Protein AF-A0A6J6FGQ3-F1 (afdb_monomer_lite)

Radius of gyration: 49.64 Å; chains: 1; bounding box: 101×66×133 Å

Sequence (342 aa):
MERKPGLSGLSDAEIRRVIELGEAGATLAEISQQTEVPVALVNTILSGAGVRPMLVRRNLREQRIKELAREREERKKQPSPRDEMILALAREGRTYQEIGLQLGLTRERVRQIVAKHDGRAPLAIRQERRRIEDEKSKQKSALVVQWLRDHPGATIVEIGLALGMSNGDVEALITHRVRHLVLVPEDRNDHRFKPHRWTRAEILDAIRVAGDIESPLSYVRYDEIRTENSINGPSAIRILQIFDTWSAACREAGVQHGRRMRGRYTRRWTADEMIDHLATFLRQAPAGSLDAYNEWARENDAPGGQTIRNQFGSWREARTRALLLLRSLWTDPREDGATQES

Organism: NCBI:txid449393

pLDDT: mean 81.64, std 13.88, range [36.0, 94.88]

InterPro domains:
  IPR007630 RNA polymerase sigma-70 region 4 [PF04545] (81-115)
  IPR013324 RNA polymerase sigma factor, region 3/4-like [SSF88659] (80-116)
  IPR036388 Winged helix-like DNA-binding domain superfamily [G3DSA:1.10.10.10] (80-132)

Secondary structure (DSSP, 8-state):
-PPPTT-TTS-HHHHHHHHHHHHTT--HHHHHHHH---HHHHHHHHHHTT--HHHHHHHHHHHHHHHHHHHHHHHHHSPPHHHHHHHHHHHTT--HHHHHHHHT--HHHHHHHHHHHT---HHHHHHHHHHHHHHHHHHHHHHHHHHHHHSTT--HHHHHHHHT--HHHHHHH--TTTGGGS---GGG--TT-PPPSS-HHHHHHHHHHHHHHSSSBPHHHHHHHHHHS------HHHHHHHHSSHHHHHHHHT-PBPP--S-----SS-HHHHHHHHHHHHHH-SS--HHHHHHHHHHTT---HHHHHHHHSSHHHHHHHHHHHHHHHHHS---TT--S--

Structure (mmCIF, N/CA/C/O backbone):
data_AF-A0A6J6FGQ3-F1
#
_entry.id   AF-A0A6J6FGQ3-F1
#
loop_
_atom_site.group_PDB
_atom_site.id
_atom_site.type_symbol
_atom_site.label_atom_id
_atom_site.label_alt_id
_atom_site.label_comp_id
_atom_site.label_asym_id
_atom_site.label_entity_id
_atom_site.label_seq_id
_atom_site.pdbx_PDB_ins_code
_atom_site.Cartn_x
_atom_site.Cartn_y
_atom_site.Cartn_z
_atom_site.occupancy
_atom_site.B_iso_or_equiv
_atom_site.auth_seq_id
_atom_site.auth_comp_id
_atom_site.auth_asym_id
_atom_site.auth_atom_id
_atom_site.pdbx_PDB_model_num
ATOM 1 N N . MET A 1 1 ? -41.176 -34.412 76.453 1.00 41.34 1 MET A N 1
ATOM 2 C CA . MET A 1 1 ? -41.607 -33.020 76.699 1.00 41.34 1 MET A CA 1
ATOM 3 C C . MET A 1 1 ? -43.029 -33.074 77.224 1.00 41.34 1 MET A C 1
ATOM 5 O O . MET A 1 1 ? -43.908 -33.498 76.487 1.00 41.34 1 MET A O 1
ATOM 9 N N . GLU A 1 2 ? -43.241 -32.752 78.498 1.00 41.03 2 GLU A N 1
ATOM 10 C CA . GLU A 1 2 ? -44.583 -32.684 79.089 1.00 41.03 2 GLU A CA 1
ATOM 11 C C . GLU A 1 2 ? -45.418 -31.615 78.368 1.00 41.03 2 GLU A C 1
ATOM 13 O O . GLU A 1 2 ? -44.978 -30.474 78.200 1.00 41.03 2 GLU A O 1
ATOM 18 N N . ARG A 1 3 ? -46.609 -31.993 77.884 1.00 51.47 3 ARG A N 1
ATOM 19 C CA . ARG A 1 3 ? -47.540 -31.068 77.224 1.00 51.47 3 ARG A CA 1
ATOM 20 C C . ARG A 1 3 ? -48.089 -30.098 78.276 1.00 51.47 3 ARG A C 1
ATOM 22 O O . ARG A 1 3 ? -48.662 -30.533 79.270 1.00 51.47 3 ARG A O 1
ATOM 29 N N . LYS A 1 4 ? -47.922 -28.787 78.058 1.00 55.34 4 LYS A N 1
ATOM 30 C CA . LYS A 1 4 ? -48.488 -27.748 78.940 1.00 55.34 4 LYS A CA 1
ATOM 31 C C . LYS A 1 4 ? -50.021 -27.896 79.048 1.00 55.34 4 LYS A C 1
ATOM 33 O O . LYS A 1 4 ? -50.651 -28.283 78.057 1.00 55.34 4 LYS A O 1
ATOM 38 N N . PRO A 1 5 ? -50.635 -27.552 80.199 1.00 45.94 5 PRO A N 1
ATOM 39 C CA . PRO A 1 5 ? -52.084 -27.639 80.378 1.00 45.94 5 PRO A CA 1
ATOM 40 C C . PRO A 1 5 ? -52.792 -26.753 79.341 1.00 45.94 5 PRO A C 1
ATOM 42 O O . PRO A 1 5 ? -52.486 -25.567 79.245 1.00 45.94 5 PRO A O 1
ATOM 45 N N . GLY A 1 6 ? -53.693 -27.333 78.539 1.00 58.72 6 GLY A N 1
ATOM 46 C CA . GLY A 1 6 ? -54.456 -26.629 77.492 1.00 58.72 6 GLY A CA 1
ATOM 47 C C . GLY A 1 6 ? -54.134 -27.023 76.043 1.00 58.72 6 GLY A C 1
ATOM 48 O O . GLY A 1 6 ? -54.893 -26.669 75.149 1.00 58.72 6 GLY A O 1
ATOM 49 N N . LEU A 1 7 ? -53.067 -27.795 75.793 1.00 60.25 7 LEU A N 1
ATOM 50 C CA . LEU A 1 7 ? -52.686 -28.278 74.449 1.00 60.25 7 LEU A CA 1
ATOM 51 C C . LEU A 1 7 ? -53.134 -29.726 74.153 1.00 60.25 7 LEU A C 1
ATOM 53 O O . LEU A 1 7 ? -52.739 -30.302 73.145 1.00 60.25 7 LEU A O 1
ATOM 57 N N . SER A 1 8 ? -53.934 -30.344 75.027 1.00 60.34 8 SER A N 1
ATOM 58 C CA . SER A 1 8 ? -54.317 -31.764 74.948 1.00 60.34 8 SER A CA 1
ATOM 59 C C . SER A 1 8 ? -55.272 -32.117 73.799 1.00 60.34 8 SER A C 1
ATOM 61 O O . SER A 1 8 ? -55.413 -33.299 73.501 1.00 60.34 8 SER A O 1
ATOM 63 N N . GLY A 1 9 ? -55.895 -31.124 73.154 1.00 69.56 9 GLY A N 1
ATOM 64 C CA . GLY A 1 9 ? -56.835 -31.307 72.039 1.00 69.56 9 GLY A CA 1
ATOM 65 C C . GLY A 1 9 ? -56.281 -31.012 70.640 1.00 69.56 9 GLY A C 1
ATOM 66 O O . GLY A 1 9 ? -57.040 -31.110 69.686 1.00 69.56 9 GLY A O 1
ATOM 67 N N . LEU A 1 10 ? -55.000 -30.644 70.506 1.00 76.81 10 LEU A N 1
ATOM 68 C CA . LEU A 1 10 ? -54.369 -30.332 69.216 1.00 76.81 10 LEU A CA 1
ATOM 69 C C . LEU A 1 10 ? -53.448 -31.471 68.767 1.00 76.81 10 LEU A C 1
ATOM 71 O O . LEU A 1 10 ? -52.686 -32.028 69.563 1.00 76.81 10 LEU A O 1
ATOM 75 N N . SER A 1 11 ? -53.504 -31.804 67.482 1.00 84.44 11 SER A N 1
ATOM 76 C CA . SER A 1 11 ? -52.612 -32.769 66.846 1.00 84.44 11 SER A CA 1
ATOM 77 C C . SER A 1 11 ? -51.200 -32.195 66.692 1.00 84.44 11 SER A C 1
ATOM 79 O O . SER A 1 11 ? -50.991 -30.995 66.498 1.00 84.44 11 SER A O 1
ATOM 81 N N . ASP A 1 12 ? -50.192 -33.070 66.712 1.00 82.00 12 ASP A N 1
ATOM 82 C CA . ASP A 1 12 ? -48.799 -32.657 66.491 1.00 82.00 12 ASP A CA 1
ATOM 83 C C . ASP A 1 12 ? -48.588 -32.050 65.087 1.00 82.00 12 ASP A C 1
ATOM 85 O O . ASP A 1 12 ? -47.633 -31.301 64.878 1.00 82.00 12 ASP A O 1
ATOM 89 N N . ALA A 1 13 ? -49.469 -32.358 64.128 1.00 83.75 13 ALA A N 1
ATOM 90 C CA . ALA A 1 13 ? -49.469 -31.774 62.790 1.00 83.75 13 ALA A CA 1
ATOM 91 C C . ALA A 1 13 ? -49.937 -30.308 62.807 1.00 83.75 13 ALA A C 1
ATOM 93 O O . ALA A 1 13 ? -49.292 -29.459 62.195 1.00 83.75 13 ALA A O 1
ATOM 94 N N . GLU A 1 14 ? -50.992 -29.987 63.561 1.00 84.62 14 GLU A N 1
ATOM 95 C CA . GLU A 1 14 ? -51.474 -28.608 63.731 1.00 84.62 14 GLU A CA 1
ATOM 96 C C . GLU A 1 14 ? -50.444 -27.745 64.463 1.00 84.62 14 GLU A C 1
ATOM 98 O O . GLU A 1 14 ? -50.182 -26.613 64.061 1.00 84.62 14 GLU A O 1
ATOM 103 N N . ILE A 1 15 ? -49.783 -28.298 65.486 1.00 85.06 15 ILE A N 1
ATOM 104 C CA . ILE A 1 15 ? -48.718 -27.599 66.219 1.00 85.06 15 ILE A CA 1
ATOM 105 C C . ILE A 1 15 ? -47.538 -27.274 65.293 1.00 85.06 15 ILE A C 1
ATOM 107 O O . ILE A 1 15 ? -47.057 -26.139 65.294 1.00 85.06 15 ILE A O 1
ATOM 111 N N . ARG A 1 16 ? -47.088 -28.232 64.468 1.00 88.44 16 ARG A N 1
ATOM 112 C CA . ARG A 1 16 ? -46.037 -27.981 63.465 1.00 88.44 16 ARG A CA 1
ATOM 113 C C . ARG A 1 16 ? -46.467 -26.923 62.461 1.00 88.44 16 ARG A C 1
ATOM 115 O O . ARG A 1 16 ? -45.696 -26.012 62.183 1.00 88.44 16 ARG A O 1
ATOM 122 N N . ARG A 1 17 ? -47.710 -26.993 61.981 1.00 89.06 17 ARG A N 1
ATOM 123 C CA . ARG A 1 17 ? -48.231 -26.036 61.006 1.00 89.06 17 ARG A CA 1
ATOM 124 C C . ARG A 1 17 ? -48.292 -24.612 61.560 1.00 89.06 17 ARG A C 1
ATOM 126 O O . ARG A 1 17 ? -47.938 -23.669 60.859 1.00 89.06 17 ARG A O 1
ATOM 133 N N . VAL A 1 18 ? -48.683 -24.453 62.825 1.00 88.56 18 VAL A N 1
ATOM 134 C CA . VAL A 1 18 ? -48.652 -23.165 63.534 1.00 88.56 18 VAL A CA 1
ATOM 135 C C . VAL A 1 18 ? -47.225 -22.612 63.612 1.00 88.56 18 VAL A C 1
ATOM 137 O O . VAL A 1 18 ? -47.022 -21.429 63.336 1.00 88.56 18 VAL A O 1
ATOM 140 N N . ILE A 1 19 ? -46.239 -23.450 63.951 1.00 88.81 19 ILE A N 1
ATOM 141 C CA . ILE A 1 19 ? -44.823 -23.053 64.033 1.00 88.81 19 ILE A CA 1
ATOM 142 C C . ILE A 1 19 ? -44.287 -22.648 62.655 1.00 88.81 19 ILE A C 1
ATOM 144 O O . ILE A 1 19 ? -43.752 -21.549 62.531 1.00 88.81 19 ILE A O 1
ATOM 148 N N . GLU A 1 20 ? -44.510 -23.460 61.618 1.00 90.44 20 GLU A N 1
ATOM 149 C CA . GLU A 1 20 ? -44.108 -23.164 60.233 1.00 90.44 20 GLU A CA 1
ATOM 150 C C . GLU A 1 20 ? -44.653 -21.814 59.754 1.00 90.44 20 GLU A C 1
ATOM 152 O O . GLU A 1 20 ? -43.923 -21.000 59.189 1.00 90.44 20 GLU A O 1
ATOM 157 N N . LEU A 1 21 ? -45.938 -21.542 60.000 1.00 88.38 21 LEU A N 1
ATOM 158 C CA . LEU A 1 21 ? -46.552 -20.274 59.609 1.00 88.38 21 LEU A CA 1
ATOM 159 C C . LEU A 1 21 ? -45.995 -19.094 60.426 1.00 88.38 21 LEU A C 1
ATOM 161 O O . LEU A 1 21 ? -45.836 -17.994 59.893 1.00 88.38 21 LEU A O 1
ATOM 165 N N . GLY A 1 22 ? -45.648 -19.310 61.698 1.00 86.62 22 GLY A N 1
ATOM 166 C CA . GLY A 1 22 ? -44.966 -18.319 62.532 1.00 86.62 22 GLY A CA 1
ATOM 167 C C . GLY A 1 22 ? -43.538 -18.008 62.068 1.00 86.62 22 GLY A C 1
ATOM 168 O O . GLY A 1 22 ? -43.143 -16.840 62.059 1.00 86.62 22 GLY A O 1
ATOM 169 N N . GLU A 1 23 ? -42.788 -19.022 61.637 1.00 88.38 23 GLU A N 1
ATOM 170 C CA . GLU A 1 23 ? -41.444 -18.905 61.047 1.00 88.38 23 GLU A CA 1
ATOM 171 C C . GLU A 1 23 ? -41.468 -18.317 59.629 1.00 88.38 23 GLU A C 1
ATOM 173 O O . GLU A 1 23 ? -40.528 -17.634 59.225 1.00 88.38 23 GLU A O 1
ATOM 178 N N . ALA A 1 24 ? -42.575 -18.481 58.902 1.00 86.19 24 ALA A N 1
ATOM 179 C CA . ALA A 1 24 ? -42.864 -17.746 57.670 1.00 86.19 24 ALA A CA 1
ATOM 180 C C . ALA A 1 24 ? -43.309 -16.290 57.932 1.00 86.19 24 ALA A C 1
ATOM 182 O O . ALA A 1 24 ? -43.458 -15.495 57.002 1.00 86.19 24 ALA A O 1
ATOM 183 N N . GLY A 1 25 ? -43.514 -15.919 59.200 1.00 86.06 25 GLY A N 1
ATOM 184 C CA . GLY A 1 25 ? -43.860 -14.570 59.625 1.00 86.06 25 GLY A CA 1
ATOM 185 C C . GLY A 1 25 ? -45.349 -14.225 59.552 1.00 86.06 25 GLY A C 1
ATOM 186 O O . GLY A 1 25 ? -45.653 -13.038 59.613 1.00 86.06 25 GLY A O 1
ATOM 187 N N . ALA A 1 26 ? -46.284 -15.177 59.452 1.00 88.12 26 ALA A N 1
ATOM 188 C CA . ALA A 1 26 ? -47.737 -14.919 59.443 1.00 88.12 26 ALA A CA 1
ATOM 189 C C . ALA A 1 26 ? -48.256 -14.321 60.777 1.00 88.12 26 ALA A C 1
ATOM 191 O O . ALA A 1 26 ? -47.581 -14.389 61.807 1.00 88.12 26 ALA A O 1
ATOM 192 N N . THR A 1 27 ? -49.389 -13.594 60.775 1.00 89.81 27 THR A N 1
ATOM 193 C CA . THR A 1 27 ? -49.897 -12.928 62.005 1.00 89.81 27 THR A CA 1
ATOM 194 C C . THR A 1 27 ? -50.535 -13.966 62.901 1.00 89.81 27 THR A C 1
ATOM 196 O O . THR A 1 27 ? -51.010 -14.985 62.424 1.00 89.81 27 THR A O 1
ATOM 199 N N . LEU A 1 28 ? -50.642 -13.686 64.200 1.00 88.12 28 LEU A N 1
ATOM 200 C CA . LEU A 1 28 ? -51.411 -14.559 65.087 1.00 88.12 28 LEU A CA 1
ATOM 201 C C . LEU A 1 28 ? -52.860 -14.750 64.586 1.00 88.12 28 LEU A C 1
ATOM 203 O O . LEU A 1 28 ? -53.406 -15.838 64.729 1.00 88.12 28 LEU A O 1
ATOM 207 N N . ALA A 1 29 ? -53.447 -13.727 63.949 1.00 88.69 29 ALA A N 1
ATOM 208 C CA . ALA A 1 29 ? -54.771 -13.790 63.328 1.00 88.69 29 ALA A CA 1
ATOM 209 C C . ALA A 1 29 ? -54.789 -14.630 62.035 1.00 88.69 29 ALA A C 1
ATOM 211 O O . ALA A 1 29 ? -55.657 -15.480 61.889 1.00 88.69 29 ALA A O 1
ATOM 212 N N . GLU A 1 30 ? -53.819 -14.451 61.132 1.00 89.00 30 GLU A N 1
ATOM 213 C CA . GLU A 1 30 ? -53.678 -15.251 59.901 1.00 89.00 30 GLU A CA 1
ATOM 214 C C . GLU A 1 30 ? -53.411 -16.726 60.214 1.00 89.00 30 GLU A C 1
ATOM 216 O O . GLU A 1 30 ? -54.002 -17.604 59.595 1.00 89.00 30 GLU A O 1
ATOM 221 N N . ILE A 1 31 ? -52.551 -17.005 61.198 1.00 89.69 31 ILE A N 1
ATOM 222 C CA . ILE A 1 31 ? -52.252 -18.366 61.649 1.00 89.69 31 ILE A CA 1
ATOM 223 C C . ILE A 1 31 ? -53.509 -18.987 62.253 1.00 89.69 31 ILE A C 1
ATOM 225 O O . ILE A 1 31 ? -53.852 -20.114 61.909 1.00 89.69 31 ILE A O 1
ATOM 229 N N . SER A 1 32 ? -54.229 -18.245 63.099 1.00 90.69 32 SER A N 1
ATOM 230 C CA . SER A 1 32 ? -55.489 -18.705 63.688 1.00 90.69 32 SER A CA 1
ATOM 231 C C . SER A 1 32 ? -56.555 -18.991 62.627 1.00 90.69 32 SER A C 1
ATOM 233 O O . SER A 1 32 ? -57.227 -20.013 62.697 1.00 90.69 32 SER A O 1
ATOM 235 N N . GLN A 1 33 ? -56.654 -18.148 61.599 1.00 91.44 33 GLN A N 1
ATOM 236 C CA . GLN A 1 33 ? -57.583 -18.335 60.487 1.00 91.44 33 GLN A CA 1
ATOM 237 C C . GLN A 1 33 ? -57.209 -19.528 59.593 1.00 91.44 33 GLN A C 1
ATOM 239 O O . GLN A 1 33 ? -58.093 -20.238 59.133 1.00 91.44 33 GLN A O 1
ATOM 244 N N . GLN A 1 34 ? -55.917 -19.757 59.334 1.00 89.75 34 GLN A N 1
ATOM 245 C CA . GLN A 1 34 ? -55.451 -20.837 58.452 1.00 89.75 34 GLN A CA 1
ATOM 246 C C . GLN A 1 34 ? -55.391 -22.211 59.124 1.00 89.75 34 GLN A C 1
ATOM 248 O O . GLN A 1 34 ? -55.389 -23.222 58.429 1.00 89.75 34 GLN A O 1
ATOM 253 N N . THR A 1 35 ? -55.273 -22.251 60.450 1.00 88.75 35 THR A N 1
ATOM 254 C CA . THR A 1 35 ? -55.146 -23.504 61.214 1.00 88.75 35 THR A CA 1
ATOM 255 C C . THR A 1 35 ? -56.379 -23.820 62.052 1.00 88.75 35 THR A C 1
ATOM 257 O O . THR A 1 35 ? -56.393 -24.844 62.719 1.00 88.75 35 THR A O 1
ATOM 260 N N . GLU A 1 36 ? -57.377 -22.929 62.061 1.00 87.00 36 GLU A N 1
ATOM 261 C CA . GLU A 1 36 ? -58.562 -22.972 62.935 1.00 87.00 36 GLU A CA 1
ATOM 262 C C . GLU A 1 36 ? -58.232 -23.027 64.445 1.00 87.00 36 GLU A C 1
ATOM 264 O O . GLU A 1 36 ? -59.112 -23.173 65.293 1.00 87.00 36 GLU A O 1
ATOM 269 N N . VAL A 1 37 ? -56.961 -22.832 64.819 1.00 87.62 37 VAL A N 1
ATOM 270 C CA . VAL A 1 37 ? -56.507 -22.803 66.211 1.00 87.62 37 VAL A CA 1
ATOM 271 C C . VAL A 1 37 ? -56.794 -21.424 66.807 1.00 87.62 37 VAL A C 1
ATOM 273 O O . VAL A 1 37 ? -56.403 -20.414 66.218 1.00 87.62 37 VAL A O 1
ATOM 276 N N . PRO A 1 38 ? -57.398 -21.315 68.003 1.00 90.00 38 PRO A N 1
ATOM 277 C CA . PRO A 1 38 ? -57.635 -20.025 68.644 1.00 90.00 38 PRO A CA 1
ATOM 278 C C . PRO A 1 38 ? -56.349 -19.209 68.852 1.00 90.00 38 PRO A C 1
ATOM 280 O O . PRO A 1 38 ? -55.325 -19.736 69.289 1.00 90.00 38 PRO A O 1
ATOM 283 N N . VAL A 1 39 ? -56.415 -17.892 68.626 1.00 87.50 39 VAL A N 1
ATOM 284 C CA . VAL A 1 39 ? -55.276 -16.948 68.717 1.00 87.50 39 VAL A CA 1
ATOM 285 C C . VAL A 1 39 ? -54.467 -17.088 70.020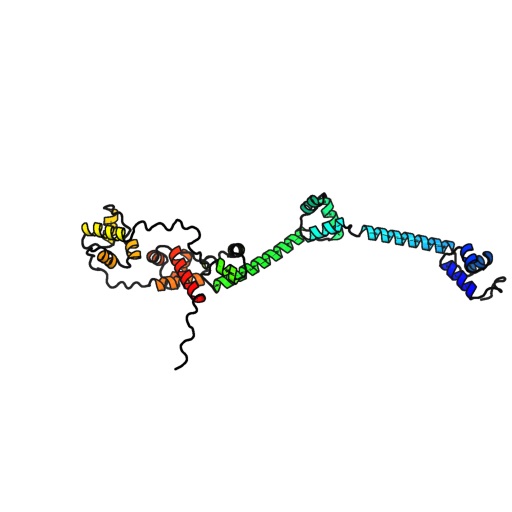 1.00 87.50 39 VAL A C 1
ATOM 287 O O . VAL A 1 39 ? -53.239 -16.993 70.008 1.00 87.50 39 VAL A O 1
ATOM 290 N N . ALA A 1 40 ? -55.133 -17.352 71.151 1.00 85.56 40 ALA A N 1
ATOM 291 C CA . ALA A 1 40 ? -54.479 -17.552 72.448 1.00 85.56 40 ALA A CA 1
ATOM 292 C C . ALA A 1 40 ? -53.597 -18.817 72.492 1.00 85.56 40 ALA A C 1
ATOM 294 O O . ALA A 1 40 ? -52.493 -18.794 73.045 1.00 85.56 40 ALA A O 1
ATOM 295 N N . LEU A 1 41 ? -54.056 -19.907 71.870 1.00 86.00 41 LEU A N 1
ATOM 296 C CA . LEU A 1 41 ? -53.306 -21.157 71.727 1.00 86.00 41 LEU A CA 1
ATOM 297 C C . LEU A 1 41 ? -52.153 -20.994 70.731 1.00 86.00 41 LEU A C 1
ATOM 299 O O . LEU A 1 41 ? -51.034 -21.393 71.045 1.00 86.00 41 LEU A O 1
ATOM 303 N N . VAL A 1 42 ? -52.378 -20.307 69.606 1.00 86.75 42 VAL A N 1
ATOM 304 C CA . VAL A 1 42 ? -51.325 -19.942 68.637 1.00 86.75 42 VAL A CA 1
ATOM 305 C C . VAL A 1 42 ? -50.189 -19.171 69.320 1.00 86.75 42 VAL A C 1
ATOM 307 O O . VAL A 1 42 ? -49.021 -19.530 69.183 1.00 86.75 42 VAL A O 1
ATOM 310 N N . ASN A 1 43 ? -50.515 -18.150 70.121 1.00 86.50 43 ASN A N 1
ATOM 311 C CA . ASN A 1 43 ? -49.515 -17.375 70.859 1.00 86.50 43 ASN A CA 1
ATOM 312 C C . ASN A 1 43 ? -48.726 -18.237 71.863 1.00 86.50 43 ASN A C 1
ATOM 314 O O . ASN A 1 43 ? -47.521 -18.053 72.038 1.00 86.50 43 ASN A O 1
ATOM 318 N N . THR A 1 44 ? -49.396 -19.198 72.503 1.00 86.19 44 THR A N 1
ATOM 319 C CA . THR A 1 44 ? -48.794 -20.108 73.489 1.00 86.19 44 THR A CA 1
ATOM 320 C C . THR A 1 44 ? -47.843 -21.109 72.825 1.00 86.19 44 THR A C 1
ATOM 322 O O . THR A 1 44 ? -46.745 -21.334 73.338 1.00 86.19 44 THR A O 1
ATOM 325 N N . ILE A 1 45 ? -48.227 -21.662 71.667 1.00 86.56 45 ILE A N 1
ATOM 326 C CA . ILE A 1 45 ? -47.407 -22.577 70.856 1.00 86.56 45 ILE A CA 1
ATOM 327 C C . ILE A 1 45 ? -46.150 -21.861 70.358 1.00 86.56 45 ILE A C 1
ATOM 329 O O . ILE A 1 45 ? -45.039 -22.336 70.587 1.00 86.56 45 ILE A O 1
ATOM 333 N N . LEU A 1 46 ? -46.310 -20.684 69.750 1.00 87.38 46 LEU A N 1
ATOM 334 C CA . LEU A 1 46 ? -45.195 -19.916 69.193 1.00 87.38 46 LEU A CA 1
ATOM 335 C C . LEU A 1 46 ? -44.234 -19.425 70.279 1.00 87.38 46 LEU A C 1
ATOM 337 O O . LEU A 1 46 ? -43.021 -19.564 70.134 1.00 87.38 46 LEU A O 1
ATOM 341 N N . SER A 1 47 ? -44.761 -18.946 71.411 1.00 85.12 47 SER A N 1
ATOM 342 C CA . SER A 1 47 ? -43.933 -18.558 72.560 1.00 85.12 47 SER A CA 1
ATOM 343 C C . SER A 1 47 ? -43.178 -19.750 73.154 1.00 85.12 47 SER A C 1
ATOM 345 O O . SER A 1 47 ? -42.022 -19.606 73.544 1.00 85.12 47 SER A O 1
ATOM 347 N N . GLY A 1 48 ? -43.808 -20.931 73.207 1.00 85.31 48 GLY A N 1
ATOM 348 C CA . GLY A 1 48 ? -43.178 -22.177 73.651 1.00 85.31 48 GLY A CA 1
ATOM 349 C C . GLY A 1 48 ? -42.082 -22.683 72.709 1.00 85.31 48 GLY A C 1
ATOM 350 O O . GLY A 1 48 ? -41.100 -23.245 73.184 1.00 85.31 48 GLY A O 1
ATOM 351 N N . ALA A 1 49 ? -42.219 -22.432 71.407 1.00 84.44 49 ALA A N 1
ATOM 352 C CA . ALA A 1 49 ? -41.215 -22.729 70.385 1.00 84.44 49 ALA A CA 1
ATOM 353 C C . ALA A 1 49 ? -40.142 -21.628 70.236 1.00 84.44 49 ALA A C 1
ATOM 355 O O . ALA A 1 49 ? -39.232 -21.760 69.425 1.00 84.44 49 ALA A O 1
ATOM 356 N N . GLY A 1 50 ? -40.241 -20.524 70.990 1.00 86.19 50 GLY A N 1
ATOM 357 C CA . GLY A 1 50 ? -39.328 -19.380 70.882 1.00 86.19 50 GLY A CA 1
ATOM 358 C C . GLY A 1 50 ? -39.520 -18.523 69.621 1.00 86.19 50 GLY A C 1
ATOM 359 O O . GLY A 1 50 ? -38.746 -17.594 69.384 1.00 86.19 50 GLY A O 1
ATOM 360 N N . VAL A 1 51 ? -40.561 -18.785 68.828 1.00 87.75 51 VAL A N 1
ATOM 361 C CA . VAL A 1 51 ? -40.855 -18.069 67.585 1.00 87.75 51 VAL A CA 1
ATOM 362 C C . VAL A 1 51 ? -41.605 -16.780 67.902 1.00 87.75 51 VAL A C 1
ATOM 364 O O . VAL A 1 51 ? -42.656 -16.776 68.541 1.00 87.75 51 VAL A O 1
ATOM 367 N N . ARG A 1 52 ? -41.076 -15.653 67.421 1.00 87.88 52 ARG A N 1
ATOM 368 C CA . ARG A 1 52 ? -41.709 -14.331 67.536 1.00 87.88 52 ARG A CA 1
ATOM 369 C C . ARG A 1 52 ? -42.057 -13.818 66.136 1.00 87.88 52 ARG A C 1
ATOM 371 O O . ARG A 1 52 ? -41.213 -13.153 65.529 1.00 87.88 52 ARG A O 1
ATOM 378 N N . PRO A 1 53 ? -43.281 -14.060 65.626 1.00 83.56 53 PRO A N 1
ATOM 379 C CA . PRO A 1 53 ? -43.643 -13.747 64.239 1.00 83.56 53 PRO A CA 1
ATOM 380 C C . PRO A 1 53 ? -43.398 -12.289 63.837 1.00 83.56 53 PRO A C 1
ATOM 382 O O . PRO A 1 53 ? -43.009 -12.014 62.708 1.00 83.56 53 PRO A O 1
ATOM 385 N N . MET A 1 54 ? -43.550 -11.338 64.766 1.00 84.94 54 MET A N 1
ATOM 386 C CA . MET A 1 54 ? -43.261 -9.921 64.509 1.00 84.94 54 MET A CA 1
ATOM 387 C C . MET A 1 54 ? -41.773 -9.659 64.205 1.00 84.94 54 MET A C 1
ATOM 389 O O . MET A 1 54 ? -41.467 -8.905 63.282 1.00 84.94 54 MET A O 1
ATOM 393 N N . LEU A 1 55 ? -40.847 -10.310 64.922 1.00 83.50 55 LEU A N 1
ATOM 394 C CA . LEU A 1 55 ? -39.406 -10.191 64.661 1.00 83.50 55 LEU A CA 1
ATOM 395 C C . LEU A 1 55 ? -39.015 -10.887 63.357 1.00 83.50 55 LEU A C 1
ATOM 397 O O . LEU A 1 55 ? -38.250 -10.329 62.576 1.00 83.50 55 LEU A O 1
ATOM 401 N N . VAL A 1 56 ? -39.587 -12.065 63.093 1.00 85.12 56 VAL A N 1
ATOM 402 C CA . VAL A 1 56 ? -39.409 -12.795 61.828 1.00 85.12 56 VAL A CA 1
ATOM 403 C C . VAL A 1 56 ? -39.825 -11.915 60.648 1.00 85.12 56 VAL A C 1
ATOM 405 O O . VAL A 1 56 ? -39.049 -11.696 59.721 1.00 85.12 56 VAL A O 1
ATOM 408 N N . ARG A 1 57 ? -41.014 -11.312 60.716 1.00 84.62 57 ARG A N 1
ATOM 409 C CA . ARG A 1 57 ? -41.542 -10.452 59.653 1.00 84.62 57 ARG A CA 1
ATOM 410 C C . ARG A 1 57 ? -40.730 -9.170 59.464 1.00 84.62 57 ARG A C 1
ATOM 412 O O . ARG A 1 57 ? -40.529 -8.727 58.334 1.00 84.62 57 ARG A O 1
ATOM 419 N N . ARG A 1 58 ? -40.237 -8.580 60.559 1.00 88.00 58 ARG A N 1
ATOM 420 C CA . ARG A 1 58 ? -39.303 -7.448 60.514 1.00 88.00 58 ARG A CA 1
ATOM 421 C C . ARG A 1 58 ? -38.011 -7.834 59.790 1.00 88.00 58 ARG A C 1
ATOM 423 O O . ARG A 1 58 ? -37.611 -7.117 58.879 1.00 88.00 58 ARG A O 1
ATOM 430 N N . ASN A 1 59 ? -37.415 -8.975 60.131 1.00 87.00 59 ASN A N 1
ATOM 431 C CA . ASN A 1 59 ? -36.185 -9.460 59.503 1.00 87.00 59 ASN A CA 1
ATOM 432 C C . ASN A 1 59 ? -36.382 -9.769 58.013 1.00 87.00 59 ASN A C 1
ATOM 434 O O . ASN A 1 59 ? -35.562 -9.351 57.199 1.00 87.00 59 ASN A O 1
ATOM 438 N N . LEU A 1 60 ? -37.487 -10.421 57.637 1.00 87.12 60 LEU A N 1
ATOM 439 C CA . LEU A 1 60 ? -37.836 -10.681 56.234 1.00 87.12 60 LEU A CA 1
ATOM 440 C C . LEU A 1 60 ? -38.021 -9.375 55.445 1.00 87.12 60 LEU A C 1
ATOM 442 O O . LEU A 1 60 ? -37.533 -9.247 54.323 1.00 87.12 60 LEU A O 1
ATOM 446 N N . ARG A 1 61 ? -38.661 -8.360 56.042 1.00 86.31 61 ARG A N 1
ATOM 447 C CA . ARG A 1 61 ? -38.788 -7.028 55.432 1.00 86.31 61 ARG A CA 1
ATOM 448 C C . ARG A 1 61 ? -37.428 -6.348 55.269 1.00 86.31 61 ARG A C 1
ATOM 450 O O . ARG A 1 61 ? -37.165 -5.771 54.218 1.00 86.31 61 ARG A O 1
ATOM 457 N N . GLU A 1 62 ? -36.566 -6.410 56.280 1.00 88.88 62 GLU A N 1
ATOM 458 C CA . GLU A 1 62 ? -35.209 -5.853 56.223 1.00 88.88 62 GLU A CA 1
ATOM 459 C C . GLU A 1 62 ? -34.345 -6.562 55.166 1.00 88.88 62 GLU A C 1
ATOM 461 O O . GLU A 1 62 ? -33.634 -5.895 54.411 1.00 88.88 62 GLU A O 1
ATOM 466 N N . GLN A 1 63 ? -34.442 -7.890 55.049 1.00 87.50 63 GLN A N 1
ATOM 467 C CA . GLN A 1 63 ? -33.794 -8.666 53.987 1.00 87.50 63 GLN A CA 1
ATOM 468 C C . GLN A 1 63 ? -34.311 -8.256 52.609 1.00 87.50 63 GLN A C 1
ATOM 470 O O . GLN A 1 63 ? -33.510 -7.930 51.736 1.00 87.50 63 GLN A O 1
ATOM 475 N N . ARG A 1 64 ? -35.632 -8.146 52.438 1.00 88.50 64 ARG A N 1
ATOM 476 C CA . ARG A 1 64 ? -36.233 -7.718 51.172 1.00 88.50 64 ARG A CA 1
ATOM 477 C C . ARG A 1 64 ? -35.812 -6.306 50.771 1.00 88.50 64 ARG A C 1
ATOM 479 O O . ARG A 1 64 ? -35.561 -6.047 49.600 1.00 88.50 64 ARG A O 1
ATOM 486 N N . ILE A 1 65 ? -35.699 -5.385 51.730 1.00 89.56 65 ILE A N 1
ATOM 487 C CA . ILE A 1 65 ? -35.189 -4.030 51.476 1.00 89.56 65 ILE A CA 1
ATOM 488 C C . ILE A 1 65 ? -33.731 -4.082 51.004 1.00 89.56 65 ILE A C 1
ATOM 490 O O . ILE A 1 65 ? -33.378 -3.384 50.054 1.00 89.56 65 ILE A O 1
ATOM 494 N N . LYS A 1 66 ? -32.891 -4.918 51.629 1.00 90.19 66 LYS A N 1
ATOM 495 C CA . LYS A 1 66 ? -31.490 -5.107 51.219 1.00 90.19 66 LYS A CA 1
ATOM 496 C C . LYS A 1 66 ? -31.377 -5.729 49.825 1.00 90.19 66 LYS A C 1
ATOM 498 O O . LYS A 1 66 ? -30.557 -5.267 49.037 1.00 90.19 66 LYS A O 1
ATOM 503 N N . GLU A 1 67 ? -32.200 -6.723 49.502 1.00 88.81 67 GLU A N 1
ATOM 504 C CA . GLU A 1 67 ? -32.267 -7.323 48.161 1.00 88.81 67 GLU A CA 1
ATOM 505 C C . GLU A 1 67 ? -32.668 -6.292 47.107 1.00 88.81 67 GLU A C 1
ATOM 507 O O . GLU A 1 67 ? -31.933 -6.078 46.148 1.00 88.81 67 GLU A O 1
ATOM 512 N N . LEU A 1 68 ? -33.767 -5.566 47.330 1.00 87.81 68 LEU A N 1
ATOM 513 C CA . LEU A 1 68 ? -34.225 -4.522 46.411 1.00 87.81 68 LEU A CA 1
ATOM 514 C C . LEU A 1 68 ? -33.184 -3.405 46.236 1.00 87.81 68 LEU A C 1
ATOM 516 O O . LEU A 1 68 ? -33.075 -2.822 45.157 1.00 87.81 68 LEU A O 1
ATOM 520 N N . ALA A 1 69 ? -32.414 -3.085 47.281 1.00 86.31 69 ALA A N 1
ATOM 521 C CA . ALA A 1 69 ? -31.312 -2.133 47.187 1.00 86.31 69 ALA A CA 1
ATOM 522 C C . ALA A 1 69 ? -30.173 -2.658 46.294 1.00 86.31 69 ALA A C 1
ATOM 524 O O . ALA A 1 69 ? -29.703 -1.913 45.432 1.00 86.31 69 ALA A O 1
ATOM 525 N N . ARG A 1 70 ? -29.790 -3.936 46.437 1.00 85.44 70 ARG A N 1
ATOM 526 C CA . ARG A 1 70 ? -28.793 -4.595 45.573 1.00 85.44 70 ARG A CA 1
ATOM 527 C C . ARG A 1 70 ? -29.251 -4.661 44.120 1.00 85.44 70 ARG A C 1
ATOM 529 O O . ARG A 1 70 ? -28.515 -4.228 43.240 1.00 85.44 70 ARG A O 1
ATOM 536 N N . GLU A 1 71 ? -30.484 -5.096 43.866 1.00 84.56 71 GLU A N 1
ATOM 537 C CA . GLU A 1 71 ? -31.054 -5.151 42.512 1.00 84.56 71 GLU A CA 1
ATOM 538 C C . GLU A 1 71 ? -31.067 -3.767 41.844 1.00 84.56 71 GLU A C 1
ATOM 540 O O . GLU A 1 71 ? -30.769 -3.621 40.656 1.00 84.56 71 GLU A O 1
ATOM 545 N N . ARG A 1 72 ? -31.386 -2.712 42.607 1.00 81.31 72 ARG A N 1
ATOM 546 C CA . ARG A 1 72 ? -31.325 -1.327 42.117 1.00 81.31 72 ARG A CA 1
ATOM 547 C C . ARG A 1 72 ? -29.897 -0.888 41.802 1.00 81.31 72 ARG A C 1
ATOM 549 O O . ARG A 1 72 ? -29.698 -0.171 40.822 1.00 81.31 72 ARG A O 1
ATOM 556 N N . GLU A 1 73 ? -28.915 -1.276 42.610 1.00 78.38 73 GLU A N 1
ATOM 557 C CA . GLU A 1 73 ? -27.500 -1.007 42.335 1.00 78.38 73 GLU A CA 1
ATOM 558 C C . GLU A 1 73 ? -26.999 -1.738 41.089 1.00 78.38 73 GLU A C 1
ATOM 560 O O . GLU A 1 73 ? -26.313 -1.134 40.264 1.00 78.38 73 GLU A O 1
ATOM 565 N N . GLU A 1 74 ? -27.375 -3.000 40.907 1.00 78.62 74 GLU A N 1
ATOM 566 C CA . GLU A 1 74 ? -27.021 -3.788 39.726 1.00 78.62 74 GLU A CA 1
ATOM 567 C C . GLU A 1 74 ? -27.645 -3.209 38.454 1.00 78.62 74 GLU A C 1
ATOM 569 O O . GLU A 1 74 ? -26.938 -2.990 37.469 1.00 78.62 74 GLU A O 1
ATOM 574 N N . ARG A 1 75 ? -28.927 -2.826 38.493 1.00 76.50 75 ARG A N 1
ATOM 575 C CA . ARG A 1 75 ? -29.590 -2.142 37.367 1.00 76.50 75 ARG A CA 1
ATOM 576 C C . ARG A 1 75 ? -28.917 -0.816 36.998 1.00 76.50 75 ARG A C 1
ATOM 578 O O . ARG A 1 75 ? -28.837 -0.492 35.821 1.00 76.50 75 ARG A O 1
ATOM 585 N N . LYS A 1 76 ? -28.386 -0.056 37.966 1.00 74.25 76 LYS A N 1
ATOM 586 C CA . LYS A 1 76 ? -27.621 1.186 37.700 1.00 74.25 76 LYS A CA 1
ATOM 587 C C . LYS A 1 76 ? -26.238 0.937 37.077 1.00 74.25 76 LYS A C 1
ATOM 589 O O . LYS A 1 76 ? -25.644 1.857 36.494 1.00 74.25 76 LYS A O 1
ATOM 594 N N . LYS A 1 77 ? -25.685 -0.267 37.249 1.00 74.94 77 LYS A N 1
ATOM 595 C CA . LYS A 1 77 ? -24.406 -0.680 36.655 1.00 74.94 77 LYS A CA 1
ATOM 596 C C . LYS A 1 77 ? -24.564 -1.185 35.227 1.00 74.94 77 LYS A C 1
ATOM 598 O O . LYS A 1 77 ? -23.586 -1.126 34.490 1.00 74.94 77 LYS A O 1
ATOM 603 N N . GLN A 1 78 ? -25.749 -1.640 34.829 1.00 77.06 78 GLN A N 1
ATOM 604 C CA . GLN A 1 78 ? -25.987 -2.062 33.453 1.00 77.06 78 GLN A CA 1
ATOM 605 C C . GLN A 1 78 ? -26.001 -0.853 32.500 1.00 77.06 78 GLN A C 1
ATOM 607 O O . GLN A 1 78 ? -26.523 0.206 32.864 1.00 77.06 78 GLN A O 1
ATOM 612 N N . PRO A 1 79 ? -25.371 -0.969 31.318 1.00 80.19 79 PRO A N 1
ATOM 613 C CA . PRO A 1 79 ? -25.413 0.081 30.312 1.00 80.19 79 PRO A CA 1
ATOM 614 C C . PRO A 1 79 ? -26.841 0.241 29.786 1.00 80.19 79 PRO A C 1
ATOM 616 O O . PRO A 1 79 ? -27.560 -0.733 29.584 1.00 80.19 79 PRO A O 1
ATOM 619 N N . SER A 1 80 ? -27.268 1.484 29.578 1.00 86.44 80 SER A N 1
ATOM 620 C CA . SER A 1 80 ? -28.524 1.749 28.876 1.00 86.44 80 SER A CA 1
ATOM 621 C C . SER A 1 80 ? -28.388 1.412 27.381 1.00 86.44 80 SER A C 1
ATOM 623 O O . SER A 1 80 ? -27.267 1.404 26.871 1.00 86.44 80 SER A O 1
ATOM 625 N N . PRO A 1 81 ? -29.489 1.251 26.623 1.00 87.00 81 PRO A N 1
ATOM 626 C CA . PRO A 1 81 ? -29.419 1.020 25.173 1.00 87.00 81 PRO A CA 1
ATOM 627 C C . PRO A 1 81 ? -28.616 2.094 24.416 1.00 87.00 81 PRO A C 1
ATOM 629 O O . PRO A 1 81 ? -27.942 1.825 23.424 1.00 87.00 81 PRO A O 1
ATOM 632 N N . ARG A 1 82 ? -28.636 3.341 24.911 1.00 85.31 82 ARG A N 1
ATOM 633 C CA . ARG A 1 82 ? -27.825 4.435 24.358 1.00 85.31 82 ARG A CA 1
ATOM 634 C C . ARG A 1 82 ? -26.342 4.274 24.694 1.00 85.31 82 ARG A C 1
ATOM 636 O O . ARG A 1 82 ? -25.502 4.588 23.853 1.00 85.31 82 ARG A O 1
ATOM 643 N N . ASP A 1 83 ? -26.023 3.787 25.892 1.00 87.88 83 ASP A N 1
ATOM 644 C CA . ASP A 1 83 ? -24.647 3.472 26.280 1.00 87.88 83 ASP A CA 1
ATOM 645 C C . ASP A 1 83 ? -24.114 2.304 25.448 1.00 87.88 83 ASP A C 1
ATOM 647 O O . ASP A 1 83 ? -22.998 2.385 24.951 1.00 87.88 83 ASP A O 1
ATOM 651 N N . GLU A 1 84 ? -24.919 1.269 25.199 1.00 87.56 84 GLU A N 1
ATOM 652 C CA . GLU A 1 84 ? -24.552 0.156 24.312 1.00 87.56 84 GLU A CA 1
ATOM 653 C C . GLU A 1 84 ? -24.192 0.638 22.901 1.00 87.56 84 GLU A C 1
ATOM 655 O O . GLU A 1 84 ? -23.171 0.223 22.351 1.00 87.56 84 GLU A O 1
ATOM 660 N N . MET A 1 85 ? -24.955 1.583 22.344 1.00 87.94 85 MET A N 1
ATOM 661 C CA . MET A 1 85 ? -24.642 2.186 21.045 1.00 87.94 85 MET A CA 1
ATOM 662 C C . MET A 1 85 ? -23.335 2.994 21.073 1.00 87.94 85 MET A C 1
ATOM 664 O O . MET A 1 85 ? -22.533 2.920 20.143 1.00 87.94 85 MET A O 1
ATOM 668 N N . ILE A 1 86 ? -23.072 3.725 22.162 1.00 88.00 86 ILE A N 1
ATOM 669 C CA . ILE A 1 86 ? -21.794 4.425 22.375 1.00 88.00 86 ILE A CA 1
ATOM 670 C C . ILE A 1 86 ? -20.630 3.430 22.426 1.00 88.00 86 ILE A C 1
ATOM 672 O O . ILE A 1 86 ? -19.583 3.680 21.825 1.00 88.00 86 ILE A O 1
ATOM 676 N N . LEU A 1 87 ? -20.808 2.304 23.119 1.00 87.19 87 LEU A N 1
ATOM 677 C CA . LEU A 1 87 ? -19.802 1.250 23.220 1.00 87.19 87 LEU A CA 1
ATOM 678 C C . LEU A 1 87 ? -19.547 0.580 21.868 1.00 87.19 87 LEU A C 1
ATOM 680 O O . LEU A 1 87 ? -18.392 0.353 21.519 1.00 87.19 87 LEU A O 1
ATOM 684 N N . ALA A 1 88 ? -20.590 0.322 21.077 1.00 87.75 88 ALA A N 1
ATOM 685 C CA . ALA A 1 88 ? -20.451 -0.213 19.725 1.00 87.75 88 ALA A CA 1
ATOM 686 C C . ALA A 1 88 ? -19.608 0.720 18.837 1.00 87.75 88 ALA A C 1
ATOM 688 O O . ALA A 1 88 ? -18.588 0.296 18.293 1.00 87.75 88 ALA A O 1
ATOM 689 N N . LEU A 1 89 ? -19.937 2.016 18.797 1.00 86.56 89 LEU A N 1
ATOM 690 C CA . LEU A 1 89 ? -19.178 3.012 18.027 1.00 86.56 89 LEU A CA 1
ATOM 691 C C . LEU A 1 89 ? -17.733 3.182 18.537 1.00 86.56 89 LEU A C 1
ATOM 693 O O . LEU A 1 89 ? -16.802 3.416 17.761 1.00 86.56 89 LEU A O 1
ATOM 697 N N . ALA A 1 90 ? -17.513 3.050 19.847 1.00 84.62 90 ALA A N 1
ATOM 698 C CA . ALA A 1 90 ? -16.174 3.064 20.431 1.00 84.62 90 ALA A CA 1
ATOM 699 C C . ALA A 1 90 ? -15.355 1.828 20.015 1.00 84.62 90 ALA A C 1
ATOM 701 O O . ALA A 1 90 ? -14.179 1.968 19.670 1.00 84.62 90 ALA A O 1
ATOM 702 N N . ARG A 1 91 ? -15.976 0.640 19.968 1.00 83.31 91 ARG A N 1
ATOM 703 C CA . ARG A 1 91 ? -15.374 -0.615 19.471 1.00 83.31 91 ARG A CA 1
ATOM 704 C C . ARG A 1 91 ? -15.114 -0.593 17.969 1.00 83.31 91 ARG A C 1
ATOM 706 O O . ARG A 1 91 ? -14.139 -1.180 17.495 1.00 83.31 91 ARG A O 1
ATOM 713 N N . GLU A 1 92 ? -15.923 0.153 17.226 1.00 83.56 92 GLU A N 1
ATOM 714 C CA . GLU A 1 92 ? -15.661 0.513 15.833 1.00 83.56 92 GLU A CA 1
ATOM 715 C C . GLU A 1 92 ? -14.456 1.451 15.674 1.00 83.56 92 GLU A C 1
ATOM 717 O O . GLU A 1 92 ? -13.991 1.672 14.556 1.00 83.56 92 GLU A O 1
ATOM 722 N N . GLY A 1 93 ? -13.909 1.977 16.773 1.00 81.69 93 GLY A N 1
ATOM 723 C CA . GLY A 1 93 ? -12.746 2.849 16.771 1.00 81.69 93 GLY A CA 1
ATOM 724 C C . GLY A 1 93 ? -13.070 4.286 16.368 1.00 81.69 93 GLY A C 1
ATOM 725 O O . GLY A 1 93 ? -12.195 4.938 15.815 1.00 81.69 93 GLY A O 1
ATOM 726 N N . ARG A 1 94 ? -14.285 4.801 16.603 1.00 84.12 94 ARG A N 1
ATOM 727 C CA . ARG A 1 94 ? -14.617 6.237 16.446 1.00 84.12 94 ARG A CA 1
ATOM 728 C C . ARG A 1 94 ? -13.991 7.078 17.571 1.00 84.12 94 ARG A C 1
ATOM 730 O O . ARG A 1 94 ? -13.716 6.572 18.660 1.00 84.12 94 ARG A O 1
ATOM 737 N N . THR A 1 95 ? -13.736 8.376 17.351 1.00 86.69 95 THR A N 1
ATOM 738 C CA . THR A 1 95 ? -13.246 9.248 18.442 1.00 86.69 95 THR A CA 1
ATOM 739 C C . THR A 1 95 ? -14.403 9.541 19.391 1.00 86.69 95 THR A C 1
ATOM 741 O O . THR A 1 95 ? -15.553 9.630 18.971 1.00 86.69 95 THR A O 1
ATOM 744 N N . TYR A 1 96 ? -14.108 9.814 20.665 1.00 88.31 96 TYR A N 1
ATOM 745 C CA . TYR A 1 96 ? -15.125 10.339 21.585 1.00 88.31 96 TYR A CA 1
ATOM 746 C C . TYR A 1 96 ? -15.799 11.619 21.061 1.00 88.31 96 TYR A C 1
ATOM 748 O O . TYR A 1 96 ? -16.957 11.872 21.375 1.00 88.31 96 TYR A O 1
ATOM 756 N N . GLN A 1 97 ? -15.081 12.410 20.256 1.00 88.69 97 GLN A N 1
ATOM 757 C CA . GLN A 1 97 ? -15.609 13.609 19.611 1.00 88.69 97 GLN A CA 1
ATOM 758 C C . GLN A 1 97 ? -16.611 13.270 18.497 1.00 88.69 97 GLN A C 1
ATOM 760 O O . GLN A 1 97 ? -17.698 13.834 18.484 1.00 88.69 97 GLN A O 1
ATOM 765 N N . GLU A 1 98 ? -16.278 12.340 17.595 1.00 89.19 98 GLU A N 1
ATOM 766 C CA . GLU A 1 98 ? -17.174 11.871 16.522 1.00 89.19 98 GLU A CA 1
ATOM 767 C C . GLU A 1 98 ? -18.449 11.242 17.088 1.00 89.19 98 GLU A C 1
ATOM 769 O O . GLU A 1 98 ? -19.545 11.576 16.650 1.00 89.19 98 GLU A O 1
ATOM 774 N N . ILE A 1 99 ? -18.307 10.374 18.096 1.00 89.75 99 ILE A N 1
ATOM 775 C CA . ILE A 1 99 ? -19.445 9.743 18.779 1.00 89.75 99 ILE A CA 1
ATOM 776 C C . ILE A 1 99 ? -20.320 10.816 19.437 1.00 89.75 99 ILE A C 1
ATOM 778 O O . ILE A 1 99 ? -21.545 10.761 19.355 1.00 89.75 99 ILE A O 1
ATOM 782 N N . GLY A 1 100 ? -19.691 11.812 20.070 1.00 90.38 100 GLY A N 1
ATOM 783 C CA . GLY A 1 100 ? -20.385 12.939 20.682 1.00 90.38 100 GLY A CA 1
ATOM 784 C C . GLY A 1 100 ? -21.192 13.748 19.667 1.00 90.38 100 GLY A C 1
ATOM 785 O O . GLY A 1 100 ? -22.382 13.967 19.869 1.00 90.38 100 GLY A O 1
ATOM 786 N N . LEU A 1 101 ? -20.579 14.119 18.541 1.00 93.06 101 LEU A N 1
ATOM 787 C CA . LEU A 1 101 ? -21.248 14.832 17.449 1.00 93.06 101 LEU A CA 1
ATOM 788 C C . LEU A 1 101 ? -22.428 14.034 16.879 1.00 93.06 101 LEU A C 1
ATOM 790 O O . LEU A 1 101 ? -23.508 14.590 16.706 1.00 93.06 101 LEU A O 1
ATOM 794 N N . GLN A 1 102 ? -22.246 12.733 16.643 1.00 91.50 102 GLN A N 1
ATOM 795 C CA . GLN A 1 102 ? -23.280 11.871 16.067 1.00 91.50 102 GLN A CA 1
ATOM 796 C C . GLN A 1 102 ? -24.487 11.686 16.999 1.00 91.50 102 GLN A C 1
ATOM 798 O O . GLN A 1 102 ? -25.617 11.579 16.532 1.00 91.50 102 GLN A O 1
ATOM 803 N N . LEU A 1 103 ? -24.258 11.637 18.314 1.00 89.88 103 LEU A N 1
ATOM 804 C CA . LEU A 1 103 ? -25.297 11.343 19.307 1.00 89.88 103 LEU A CA 1
ATOM 805 C C . LEU A 1 103 ? -25.775 12.572 20.088 1.00 89.88 103 LEU A C 1
ATOM 807 O O . LEU A 1 103 ? -26.548 12.411 21.036 1.00 89.88 103 LEU A O 1
ATOM 811 N N . GLY A 1 104 ? -25.302 13.773 19.745 1.00 90.44 104 GLY A N 1
ATOM 812 C CA . GLY A 1 104 ? -25.616 15.009 20.467 1.00 90.44 104 GLY A CA 1
ATOM 813 C C . GLY A 1 104 ? -25.115 15.008 21.918 1.00 90.44 104 GLY A C 1
ATOM 814 O O . GLY A 1 104 ? -25.822 15.445 22.823 1.00 90.44 104 GLY A O 1
ATOM 815 N N . LEU A 1 105 ? -23.925 14.457 22.163 1.00 91.56 105 LEU A N 1
ATOM 816 C CA . LEU A 1 105 ? -23.288 14.359 23.477 1.00 91.56 105 LEU A CA 1
ATOM 817 C C . LEU A 1 105 ? -21.941 15.084 23.497 1.00 91.56 105 LEU A C 1
ATOM 819 O O . LEU A 1 105 ? -21.242 15.185 22.492 1.00 91.56 105 LEU A O 1
ATOM 823 N N . THR A 1 106 ? -21.526 15.541 24.678 1.00 91.88 106 THR A N 1
ATOM 824 C CA . THR A 1 106 ? -20.170 16.067 24.840 1.00 91.88 106 THR A CA 1
ATOM 825 C C . THR A 1 106 ? -19.143 14.935 24.807 1.00 91.88 106 THR A C 1
ATOM 827 O O . THR A 1 106 ? -19.394 13.820 25.275 1.00 91.88 106 THR A O 1
ATOM 830 N N . ARG A 1 107 ? -17.939 15.238 24.310 1.00 90.44 107 ARG A N 1
ATOM 831 C CA . ARG A 1 107 ? -16.788 14.320 24.315 1.00 90.44 107 ARG A CA 1
ATOM 832 C C . ARG A 1 107 ? -16.535 13.702 25.692 1.00 90.44 107 ARG A C 1
ATOM 834 O O . ARG A 1 107 ? -16.255 12.510 25.795 1.00 90.44 107 ARG A O 1
ATOM 841 N N . GLU A 1 108 ? -16.626 14.516 26.742 1.00 87.62 108 GLU A N 1
ATOM 842 C CA . GLU A 1 108 ? -16.374 14.074 28.113 1.00 87.62 108 GLU A CA 1
ATOM 843 C C . GLU A 1 108 ? -17.449 13.098 28.600 1.00 87.62 108 GLU A C 1
ATOM 845 O O . GLU A 1 108 ? -17.130 12.107 29.255 1.00 87.62 108 GLU A O 1
ATOM 850 N N . ARG A 1 109 ? -18.712 13.296 28.198 1.00 88.75 109 ARG A N 1
ATOM 851 C CA . ARG A 1 109 ? -19.783 12.354 28.527 1.00 88.75 109 ARG A CA 1
ATOM 852 C C . ARG A 1 109 ? -19.558 10.990 27.879 1.00 88.75 109 ARG A C 1
ATOM 854 O O . ARG A 1 109 ? -19.707 9.970 28.548 1.00 88.75 109 ARG A O 1
ATOM 861 N N . VAL A 1 110 ? -19.152 10.971 26.610 1.00 88.88 110 VAL A N 1
ATOM 862 C CA . VAL A 1 1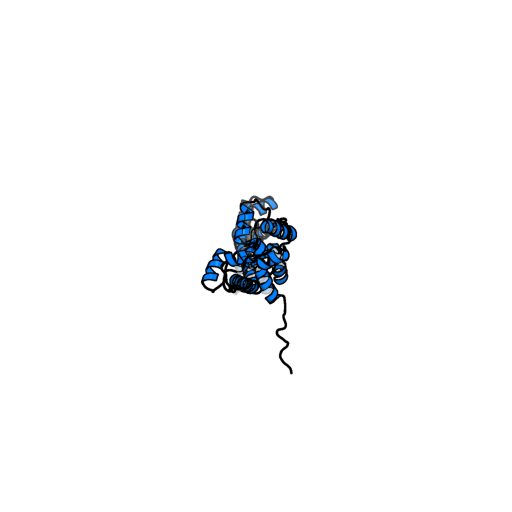10 ? -18.803 9.732 25.898 1.00 88.88 110 VAL A CA 1
ATOM 863 C C . VAL A 1 110 ? -17.632 9.023 26.586 1.00 88.88 110 VAL A C 1
ATOM 865 O O . VAL A 1 110 ? -17.710 7.823 26.845 1.00 88.88 110 VAL A O 1
ATOM 868 N N . ARG A 1 111 ? -16.576 9.763 26.958 1.00 87.56 111 ARG A N 1
ATOM 869 C CA . ARG A 1 111 ? -15.421 9.211 27.685 1.00 87.56 111 ARG A CA 1
ATOM 870 C C . ARG A 1 111 ? -15.838 8.542 28.995 1.00 87.56 111 ARG A C 1
ATOM 872 O O . ARG A 1 111 ? -15.381 7.439 29.272 1.00 87.56 111 ARG A O 1
ATOM 879 N N . GLN A 1 112 ? -16.690 9.192 29.789 1.00 87.88 112 GLN A N 1
ATOM 880 C CA . GLN A 1 112 ? -17.167 8.653 31.067 1.00 87.88 112 GLN A CA 1
ATOM 881 C C . GLN A 1 112 ? -17.945 7.342 30.891 1.00 87.88 112 GLN A C 1
ATOM 883 O O . GLN A 1 112 ? -17.737 6.409 31.662 1.00 87.88 112 GLN A O 1
ATOM 888 N N . ILE A 1 113 ? -18.805 7.254 29.871 1.00 87.31 113 ILE A N 1
ATOM 889 C CA . ILE A 1 113 ? -19.593 6.047 29.574 1.00 87.31 113 ILE A CA 1
ATOM 890 C C . ILE A 1 113 ? -18.673 4.894 29.149 1.00 87.31 113 ILE A C 1
ATOM 892 O O . ILE A 1 113 ? -18.751 3.805 29.713 1.00 87.31 113 ILE A O 1
ATOM 896 N N . VAL A 1 114 ? -17.742 5.142 28.221 1.00 85.50 114 VAL A N 1
ATOM 897 C CA . VAL A 1 114 ? -16.790 4.117 27.758 1.00 85.50 114 VAL A CA 1
ATOM 898 C C . VAL A 1 114 ? -15.861 3.662 28.889 1.00 85.50 114 VAL A C 1
ATOM 900 O O . VAL A 1 114 ? -15.643 2.464 29.059 1.00 85.50 114 VAL A O 1
ATOM 903 N N . ALA A 1 115 ? -15.367 4.589 29.717 1.00 84.25 115 ALA A N 1
ATOM 904 C CA . ALA A 1 115 ? -14.532 4.261 30.873 1.00 84.25 115 ALA A CA 1
ATOM 905 C C . ALA A 1 115 ? -15.279 3.423 31.923 1.00 84.25 115 ALA A C 1
ATOM 907 O O . ALA A 1 115 ? -14.681 2.544 32.536 1.00 84.25 115 ALA A O 1
ATOM 908 N N . LYS A 1 116 ? -16.581 3.675 32.113 1.00 82.69 116 LYS A N 1
ATOM 909 C CA . LYS A 1 116 ? -17.424 2.936 33.061 1.00 82.69 116 LYS A CA 1
ATOM 910 C C . LYS A 1 116 ? -17.696 1.494 32.614 1.00 82.69 116 LYS A C 1
ATOM 912 O O . LYS A 1 116 ? -17.823 0.633 33.479 1.00 82.69 116 LYS A O 1
ATOM 917 N N . HIS A 1 117 ? -17.809 1.236 31.307 1.00 80.44 117 HIS A N 1
ATOM 918 C CA . HIS A 1 117 ? -18.339 -0.038 30.801 1.00 80.44 117 HIS A CA 1
ATOM 919 C C . HIS A 1 117 ? -17.376 -0.890 29.957 1.00 80.44 117 HIS A C 1
ATOM 921 O O . HIS A 1 117 ? -17.539 -2.105 29.964 1.00 80.44 117 HIS A O 1
ATOM 927 N N . ASP A 1 118 ? -16.402 -0.317 29.239 1.00 69.00 118 ASP A N 1
ATOM 928 C CA . ASP A 1 118 ? -15.592 -1.085 28.267 1.00 69.00 118 ASP A CA 1
ATOM 929 C C . ASP A 1 118 ? -14.079 -1.004 28.509 1.00 69.00 118 ASP A C 1
ATOM 931 O O . ASP A 1 118 ? -13.329 -1.782 27.927 1.00 69.00 118 ASP A O 1
ATOM 935 N N . GLY A 1 119 ? -13.603 -0.111 29.388 1.00 64.38 119 GLY A N 1
ATOM 936 C CA . GLY A 1 119 ? -12.215 -0.048 29.888 1.00 64.38 119 GLY A CA 1
ATOM 937 C C . GLY A 1 119 ? -11.109 0.208 28.844 1.00 64.38 119 GLY A C 1
ATOM 938 O O . GLY A 1 119 ? -10.013 0.638 29.198 1.00 64.38 119 GLY A O 1
ATOM 939 N N . ARG A 1 120 ? -11.377 -0.010 27.553 1.00 66.62 120 ARG A N 1
ATOM 940 C CA . ARG A 1 120 ? -10.463 0.151 26.423 1.00 66.62 120 ARG A CA 1
ATOM 941 C C . ARG A 1 120 ? -10.687 1.510 25.776 1.00 66.62 120 ARG A C 1
ATOM 943 O O . ARG A 1 120 ? -11.781 1.837 25.326 1.00 66.62 120 ARG A O 1
ATOM 950 N N . ALA A 1 121 ? -9.624 2.304 25.692 1.00 68.31 121 ALA A N 1
ATOM 951 C CA . ALA A 1 121 ? -9.673 3.582 24.996 1.00 68.31 121 ALA A CA 1
ATOM 952 C C . ALA A 1 121 ? -9.763 3.366 23.465 1.00 68.31 121 ALA A C 1
ATOM 954 O O . ALA A 1 121 ? -8.975 2.586 22.925 1.00 68.31 121 ALA A O 1
ATOM 955 N N . PRO A 1 122 ? -10.608 4.112 22.724 1.00 70.12 122 PRO A N 1
ATOM 956 C CA . PRO A 1 122 ? -10.705 4.016 21.263 1.00 70.12 122 PRO A CA 1
ATOM 957 C C . PRO A 1 122 ? -9.386 4.255 20.525 1.00 70.12 122 PRO A C 1
ATOM 959 O O . PRO A 1 122 ? -9.186 3.742 19.428 1.00 70.12 122 PRO A O 1
ATOM 962 N N . LEU A 1 123 ? -8.460 5.015 21.123 1.00 71.88 123 LEU A N 1
ATOM 963 C CA . LEU A 1 123 ? -7.117 5.204 20.574 1.00 71.88 123 LEU A CA 1
ATOM 964 C C . LEU A 1 123 ? -6.348 3.879 20.483 1.00 71.88 123 LEU A C 1
ATOM 966 O O . LEU A 1 123 ? -5.737 3.618 19.452 1.00 71.88 123 LEU A O 1
ATOM 970 N N . ALA A 1 124 ? -6.415 3.036 21.517 1.00 76.75 124 ALA A N 1
ATOM 971 C CA . ALA A 1 124 ? -5.755 1.733 21.519 1.00 76.75 124 ALA A CA 1
ATOM 972 C C . ALA A 1 124 ? -6.355 0.811 20.445 1.00 76.75 124 ALA A C 1
ATOM 974 O O . ALA A 1 124 ? -5.623 0.150 19.719 1.00 76.75 124 ALA A O 1
ATOM 975 N N . ILE A 1 125 ? -7.681 0.847 20.270 1.00 75.94 125 ILE A N 1
ATOM 976 C CA . ILE A 1 125 ? -8.387 0.079 19.230 1.00 75.94 125 ILE A CA 1
ATOM 977 C C . ILE A 1 125 ? -7.942 0.518 17.830 1.00 75.94 125 ILE A C 1
ATOM 979 O O . ILE A 1 125 ? -7.688 -0.318 16.966 1.00 75.94 125 ILE A O 1
ATOM 983 N N . ARG A 1 126 ? -7.794 1.826 17.595 1.00 75.88 126 ARG A N 1
ATOM 984 C CA . ARG A 1 126 ? -7.270 2.345 16.324 1.00 75.88 126 ARG A CA 1
ATOM 985 C C . ARG A 1 126 ? -5.815 1.986 16.086 1.00 75.88 126 ARG A C 1
ATOM 987 O O . ARG A 1 126 ? -5.470 1.638 14.964 1.00 75.88 126 ARG A O 1
ATOM 994 N N . GLN A 1 127 ? -4.968 2.112 17.105 1.00 81.25 127 GLN A N 1
ATOM 995 C CA . GLN A 1 127 ? -3.558 1.743 17.003 1.00 81.25 127 GLN A CA 1
ATOM 996 C C . GLN A 1 127 ? -3.418 0.264 16.653 1.00 81.25 127 GLN A C 1
ATOM 998 O O . GLN A 1 127 ? -2.649 -0.070 15.760 1.00 81.25 127 GLN A O 1
ATOM 1003 N N . GLU A 1 128 ? -4.212 -0.596 17.288 1.00 80.06 128 GLU A N 1
ATOM 1004 C CA . GLU A 1 128 ? -4.232 -2.024 16.993 1.00 80.06 128 GLU A CA 1
ATOM 1005 C C . GLU A 1 128 ? -4.722 -2.306 15.569 1.00 80.06 128 GLU A C 1
ATOM 1007 O O . GLU A 1 128 ? -4.064 -3.014 14.815 1.00 80.06 128 GLU A O 1
ATOM 1012 N N . ARG A 1 129 ? -5.814 -1.669 15.131 1.00 82.19 129 ARG A N 1
ATOM 1013 C CA . ARG A 1 129 ? -6.283 -1.781 13.739 1.00 82.19 129 ARG A CA 1
ATOM 1014 C C . ARG A 1 129 ? -5.247 -1.310 12.730 1.00 82.19 129 ARG A C 1
ATOM 1016 O O . ARG A 1 129 ? -5.048 -1.973 11.721 1.00 82.19 129 ARG A O 1
ATOM 1023 N N . ARG A 1 130 ? -4.586 -0.185 13.004 1.00 85.44 130 ARG A N 1
ATOM 1024 C CA . ARG A 1 130 ? -3.518 0.336 12.152 1.00 85.44 130 ARG A CA 1
ATOM 1025 C C . ARG A 1 130 ? -2.357 -0.648 12.085 1.00 85.44 130 ARG A C 1
ATOM 1027 O O . ARG A 1 130 ? -1.886 -0.907 10.995 1.00 85.44 130 ARG A O 1
ATOM 1034 N N . ARG A 1 131 ? -1.953 -1.252 13.208 1.00 86.19 131 ARG A N 1
ATOM 1035 C CA . ARG A 1 131 ? -0.929 -2.309 13.222 1.00 86.19 131 ARG A CA 1
ATOM 1036 C C . ARG A 1 131 ? -1.337 -3.512 12.379 1.00 86.19 131 ARG A C 1
ATOM 1038 O O . ARG A 1 131 ? -0.522 -3.991 11.603 1.00 86.19 131 ARG A O 1
ATOM 1045 N N . ILE A 1 132 ? -2.582 -3.969 12.506 1.00 85.69 132 ILE A N 1
ATOM 1046 C CA . ILE A 1 132 ? -3.119 -5.076 11.704 1.00 85.69 132 ILE A CA 1
ATOM 1047 C C . ILE A 1 132 ? -3.098 -4.721 10.211 1.00 85.69 132 ILE A C 1
ATOM 1049 O O . ILE A 1 132 ? -2.695 -5.544 9.394 1.00 85.69 132 ILE A O 1
ATOM 1053 N N . GLU A 1 133 ? -3.512 -3.507 9.845 1.00 85.38 133 GLU A N 1
ATOM 1054 C CA . GLU A 1 133 ? -3.521 -3.050 8.451 1.00 85.38 133 GLU A CA 1
ATOM 1055 C C . GLU A 1 133 ? -2.104 -2.856 7.897 1.00 85.38 133 GLU A C 1
ATOM 1057 O O . GLU A 1 133 ? -1.808 -3.297 6.790 1.00 85.38 133 GLU A O 1
ATOM 1062 N N . ASP A 1 134 ? -1.202 -2.272 8.686 1.00 86.62 134 ASP A N 1
ATOM 1063 C CA . ASP A 1 134 ? 0.211 -2.112 8.345 1.00 86.62 134 ASP A CA 1
ATOM 1064 C C . ASP A 1 134 ? 0.868 -3.485 8.139 1.00 86.62 134 ASP A C 1
ATOM 1066 O O . ASP A 1 134 ? 1.650 -3.660 7.207 1.00 86.62 134 ASP A O 1
ATOM 1070 N N . GLU A 1 135 ? 0.536 -4.480 8.966 1.00 90.19 135 GLU A N 1
ATOM 1071 C CA . GLU A 1 135 ? 1.050 -5.843 8.826 1.00 90.19 135 GLU A CA 1
ATOM 1072 C C . GLU A 1 135 ? 0.514 -6.528 7.566 1.00 90.19 135 GLU A C 1
ATOM 1074 O O . GLU A 1 135 ? 1.288 -7.097 6.798 1.00 90.19 135 GLU A O 1
ATOM 1079 N N . LYS A 1 136 ? -0.784 -6.390 7.272 1.00 88.12 136 LYS A N 1
ATOM 1080 C CA . LYS A 1 136 ? -1.360 -6.848 5.998 1.00 88.12 136 LYS A CA 1
ATOM 1081 C C . LYS A 1 136 ? -0.702 -6.164 4.801 1.00 88.12 136 LYS A C 1
ATOM 1083 O O . LYS A 1 136 ? -0.411 -6.819 3.805 1.00 88.12 136 LYS A O 1
ATOM 1088 N N . SER A 1 137 ? -0.452 -4.860 4.888 1.00 88.12 137 SER A N 1
ATOM 1089 C CA . SER A 1 137 ? 0.213 -4.090 3.836 1.00 88.12 137 SER A CA 1
ATOM 1090 C C . SER A 1 137 ? 1.653 -4.565 3.620 1.00 88.12 137 SER A C 1
ATOM 1092 O O . SER A 1 137 ? 2.063 -4.795 2.483 1.00 88.12 137 SER A O 1
ATOM 1094 N N . LYS A 1 138 ? 2.403 -4.838 4.696 1.00 90.00 138 LYS A N 1
ATOM 1095 C CA . LYS A 1 138 ? 3.738 -5.455 4.612 1.00 90.00 138 LYS A CA 1
ATOM 1096 C C . LYS A 1 138 ? 3.693 -6.838 3.972 1.00 90.00 138 LYS A C 1
ATOM 1098 O O . LYS A 1 138 ? 4.517 -7.111 3.104 1.00 90.00 138 LYS A O 1
ATOM 1103 N N . GLN A 1 139 ? 2.734 -7.683 4.354 1.00 90.81 139 GLN A N 1
ATOM 1104 C CA . GLN A 1 139 ? 2.549 -9.007 3.754 1.00 90.81 139 GLN A CA 1
ATOM 1105 C C . GLN A 1 139 ? 2.269 -8.898 2.251 1.00 90.81 139 GLN A C 1
ATOM 1107 O O . GLN A 1 139 ? 2.939 -9.548 1.452 1.00 90.81 139 GLN A O 1
ATOM 1112 N N . LYS A 1 140 ? 1.350 -8.014 1.842 1.00 91.56 140 LYS A N 1
ATOM 1113 C CA . LYS A 1 140 ? 1.073 -7.751 0.422 1.00 91.56 140 LYS A CA 1
ATOM 1114 C C . LYS A 1 140 ? 2.301 -7.214 -0.316 1.00 91.56 140 LYS A C 1
ATOM 1116 O O . LYS A 1 140 ? 2.589 -7.662 -1.418 1.00 91.56 140 LYS A O 1
ATOM 1121 N N . SER A 1 141 ? 3.049 -6.291 0.289 1.00 92.81 141 SER A N 1
ATOM 1122 C CA . SER A 1 141 ? 4.279 -5.753 -0.302 1.00 92.81 141 SER A CA 1
ATOM 1123 C C . SER A 1 141 ? 5.343 -6.840 -0.479 1.00 92.81 141 SER A C 1
ATOM 1125 O O . SER A 1 141 ? 5.989 -6.890 -1.523 1.00 92.81 141 SER A O 1
ATOM 1127 N N . ALA A 1 142 ? 5.487 -7.755 0.485 1.00 92.88 142 ALA A N 1
ATOM 1128 C CA . ALA A 1 142 ? 6.389 -8.899 0.370 1.00 92.88 142 ALA A CA 1
ATOM 1129 C C . ALA A 1 142 ? 5.996 -9.827 -0.790 1.00 92.88 142 ALA A C 1
ATOM 1131 O O . ALA A 1 142 ? 6.867 -10.215 -1.567 1.00 92.88 142 ALA A O 1
ATOM 1132 N N . LEU A 1 143 ? 4.696 -10.104 -0.960 1.00 94.00 143 LEU A N 1
ATOM 1133 C CA . LEU A 1 143 ? 4.181 -10.876 -2.097 1.00 94.00 143 LEU A CA 1
ATOM 1134 C C . LEU A 1 143 ? 4.483 -10.190 -3.434 1.00 94.00 143 LEU A C 1
ATOM 1136 O O . LEU A 1 143 ? 5.001 -10.834 -4.341 1.00 94.00 143 LEU A O 1
ATOM 1140 N N . VAL A 1 144 ? 4.233 -8.880 -3.542 1.00 94.12 144 VAL A N 1
ATOM 1141 C CA . VAL A 1 144 ? 4.552 -8.092 -4.749 1.00 94.12 144 VAL A CA 1
ATOM 1142 C C . VAL A 1 144 ? 6.049 -8.139 -5.057 1.00 94.12 144 VAL A C 1
ATOM 1144 O O . VAL A 1 144 ? 6.437 -8.333 -6.205 1.00 94.12 144 VAL A O 1
ATOM 1147 N N . VAL A 1 145 ? 6.902 -7.978 -4.040 1.00 92.69 145 VAL A N 1
ATOM 1148 C CA . VAL A 1 145 ? 8.365 -8.015 -4.190 1.00 92.69 145 VAL A CA 1
ATOM 1149 C C . VAL A 1 145 ? 8.844 -9.381 -4.666 1.00 92.69 145 VAL A C 1
ATOM 1151 O O . VAL A 1 145 ? 9.677 -9.436 -5.568 1.00 92.69 145 VAL A O 1
ATOM 1154 N N . GLN A 1 146 ? 8.349 -10.463 -4.065 1.00 93.31 146 GLN A N 1
ATOM 1155 C CA . GLN A 1 146 ? 8.715 -11.821 -4.458 1.00 93.31 146 GLN A CA 1
ATOM 1156 C C . GLN A 1 146 ? 8.260 -12.104 -5.890 1.00 93.31 146 GLN A C 1
ATOM 1158 O O . GLN A 1 146 ? 9.077 -12.452 -6.734 1.00 93.31 146 GLN A O 1
ATOM 1163 N N . TRP A 1 147 ? 6.990 -11.837 -6.191 1.00 94.50 147 TRP A N 1
ATOM 1164 C CA . TRP A 1 147 ? 6.428 -12.098 -7.510 1.00 94.50 147 TRP A CA 1
ATOM 1165 C C . TRP A 1 147 ? 7.153 -11.325 -8.621 1.00 94.50 147 TRP A C 1
ATOM 1167 O O . TRP A 1 147 ? 7.432 -11.891 -9.673 1.00 94.50 147 TRP A O 1
ATOM 1177 N N . LEU A 1 148 ? 7.535 -10.063 -8.380 1.00 94.12 148 LEU A N 1
ATOM 1178 C CA . LEU A 1 148 ? 8.312 -9.257 -9.333 1.00 94.12 148 LEU A CA 1
ATOM 1179 C C . LEU A 1 148 ? 9.743 -9.753 -9.558 1.00 94.12 148 LEU A C 1
ATOM 1181 O O . LEU A 1 148 ? 10.316 -9.484 -10.613 1.00 94.12 148 LEU A O 1
ATOM 1185 N N . ARG A 1 149 ? 10.346 -10.425 -8.572 1.00 92.12 149 ARG A N 1
ATOM 1186 C CA . ARG A 1 149 ? 11.662 -11.054 -8.747 1.00 92.12 149 ARG A CA 1
ATOM 1187 C C . ARG A 1 149 ? 11.573 -12.292 -9.630 1.00 92.12 149 ARG A C 1
ATOM 1189 O O . ARG A 1 149 ? 12.486 -12.512 -10.419 1.00 92.12 149 ARG A O 1
ATOM 1196 N N . ASP A 1 150 ? 10.474 -13.029 -9.516 1.00 92.62 150 ASP A N 1
ATOM 1197 C CA . ASP A 1 150 ? 10.209 -14.223 -10.318 1.00 92.62 150 ASP A CA 1
ATOM 1198 C C . ASP A 1 150 ? 9.741 -13.856 -11.741 1.00 92.62 150 ASP A C 1
ATOM 1200 O O . ASP A 1 150 ? 10.074 -14.546 -12.700 1.00 92.62 150 ASP A O 1
ATOM 1204 N N . HIS A 1 151 ? 9.054 -12.717 -11.896 1.00 94.06 151 HIS A N 1
ATOM 1205 C CA . HIS A 1 151 ? 8.491 -12.235 -13.167 1.00 94.06 151 HIS A CA 1
ATOM 1206 C C . HIS A 1 151 ? 8.980 -10.811 -13.515 1.00 94.06 151 HIS A C 1
ATOM 1208 O O . HIS A 1 151 ? 8.189 -9.861 -13.594 1.00 94.06 151 HIS A O 1
ATOM 1214 N N . PRO A 1 152 ? 10.297 -10.606 -13.707 1.00 93.38 152 PRO A N 1
ATOM 1215 C CA . PRO A 1 152 ? 10.843 -9.292 -14.026 1.00 93.38 152 PRO A CA 1
ATOM 1216 C C . PRO A 1 152 ? 10.380 -8.820 -15.410 1.00 93.38 152 PRO A C 1
ATOM 1218 O O . PRO A 1 152 ? 10.329 -9.596 -16.359 1.00 93.38 152 PRO A O 1
ATOM 1221 N N . GLY A 1 153 ? 10.070 -7.534 -15.555 1.00 90.50 153 GLY A N 1
ATOM 1222 C CA . GLY A 1 153 ? 9.497 -6.985 -16.789 1.00 90.50 153 GLY A CA 1
ATOM 1223 C C . GLY A 1 153 ? 7.971 -7.094 -16.874 1.00 90.50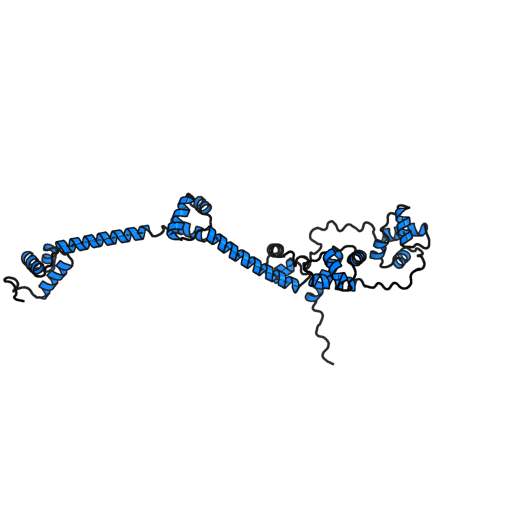 153 GLY A C 1
ATOM 1224 O O . GLY A 1 153 ? 7.390 -6.781 -17.914 1.00 90.50 153 GLY A O 1
ATOM 1225 N N . ALA A 1 154 ? 7.303 -7.496 -15.793 1.00 93.19 154 ALA A N 1
ATOM 1226 C CA . ALA A 1 154 ? 5.852 -7.423 -15.693 1.00 93.19 154 ALA A CA 1
ATOM 1227 C C . ALA A 1 154 ? 5.360 -5.974 -15.558 1.00 93.19 154 ALA A C 1
ATOM 1229 O O . ALA A 1 154 ? 6.030 -5.102 -14.992 1.00 93.19 154 ALA A O 1
ATOM 1230 N N . THR A 1 155 ? 4.161 -5.722 -16.066 1.00 91.81 155 THR A N 1
ATOM 1231 C CA . THR A 1 155 ? 3.445 -4.451 -15.925 1.00 91.81 155 THR A CA 1
ATOM 1232 C C . THR A 1 155 ? 2.625 -4.418 -14.635 1.00 91.81 155 THR A C 1
ATOM 1234 O O . THR A 1 155 ? 2.276 -5.453 -14.073 1.00 91.81 155 THR A O 1
ATOM 1237 N N . ILE A 1 156 ? 2.243 -3.218 -14.185 1.00 90.75 156 ILE A N 1
ATOM 1238 C CA . ILE A 1 156 ? 1.356 -3.036 -13.018 1.00 90.75 156 ILE A CA 1
ATOM 1239 C C . ILE A 1 156 ? 0.048 -3.824 -13.173 1.00 90.75 156 ILE A C 1
ATOM 1241 O O . ILE A 1 156 ? -0.430 -4.413 -12.207 1.00 90.75 156 ILE A O 1
ATOM 1245 N N . VAL A 1 157 ? -0.498 -3.863 -14.392 1.00 89.94 157 VAL A N 1
ATOM 1246 C CA . VAL A 1 157 ? -1.744 -4.574 -14.699 1.00 89.94 157 VAL A CA 1
ATOM 1247 C C . VAL A 1 157 ? -1.573 -6.081 -14.516 1.00 89.94 157 VAL A C 1
ATOM 1249 O O . VAL A 1 157 ? -2.416 -6.716 -13.893 1.00 89.94 157 VAL A O 1
ATOM 1252 N N . GLU A 1 158 ? -0.472 -6.653 -15.002 1.00 91.38 158 GLU A N 1
ATOM 1253 C CA . GLU A 1 158 ? -0.188 -8.088 -14.860 1.00 91.38 158 GLU A CA 1
ATOM 1254 C C . GLU A 1 158 ? 0.033 -8.487 -13.405 1.00 91.38 158 GLU A C 1
ATOM 1256 O O . GLU A 1 158 ? -0.509 -9.497 -12.967 1.00 91.38 158 GLU A O 1
ATOM 1261 N N . ILE A 1 159 ? 0.751 -7.662 -12.635 1.00 94.31 159 ILE A N 1
ATOM 1262 C CA . ILE A 1 159 ? 0.931 -7.875 -11.192 1.00 94.31 159 ILE A CA 1
ATOM 1263 C C . ILE A 1 159 ? -0.430 -7.846 -10.484 1.00 94.31 159 ILE A C 1
ATOM 1265 O O . ILE A 1 159 ? -0.723 -8.711 -9.660 1.00 94.31 159 ILE A O 1
ATOM 1269 N N . GLY A 1 160 ? -1.274 -6.860 -10.812 1.00 93.75 160 GLY A N 1
ATOM 1270 C CA . GLY A 1 160 ? -2.614 -6.722 -10.242 1.00 93.75 160 GLY A CA 1
ATOM 1271 C C . GLY A 1 160 ? -3.498 -7.932 -10.535 1.00 93.75 160 GLY A C 1
ATOM 1272 O O . GLY A 1 160 ? -4.116 -8.473 -9.620 1.00 93.75 160 GLY A O 1
ATOM 1273 N N . LEU A 1 161 ? -3.499 -8.408 -11.783 1.00 92.94 161 LEU A N 1
ATOM 1274 C CA . LEU A 1 161 ? -4.240 -9.603 -12.191 1.00 92.94 161 LEU A CA 1
ATOM 1275 C C . LEU A 1 161 ? -3.713 -10.872 -11.509 1.00 92.94 161 LEU A C 1
ATOM 1277 O O . LEU A 1 161 ? -4.510 -11.652 -10.994 1.00 92.94 161 LEU A O 1
ATOM 1281 N N . ALA A 1 162 ? -2.393 -11.062 -11.460 1.00 91.94 162 ALA A N 1
ATOM 1282 C CA . ALA A 1 162 ? -1.777 -12.252 -10.875 1.00 91.94 162 ALA A CA 1
ATOM 1283 C C . ALA A 1 162 ? -1.988 -12.347 -9.355 1.00 91.94 162 ALA A C 1
ATOM 1285 O O . ALA A 1 162 ? -2.157 -13.441 -8.821 1.00 91.94 162 ALA A O 1
ATOM 1286 N N . LEU A 1 163 ? -1.992 -11.208 -8.654 1.00 93.94 163 LEU A N 1
ATOM 1287 C CA . LEU A 1 163 ? -2.106 -11.154 -7.193 1.00 93.94 163 LEU A CA 1
ATOM 1288 C C . LEU A 1 163 ? -3.518 -10.808 -6.689 1.00 93.94 163 LEU A C 1
ATOM 1290 O O . LEU A 1 163 ? -3.724 -10.714 -5.478 1.00 93.94 163 LEU A O 1
ATOM 1294 N N . GLY A 1 164 ? -4.485 -10.592 -7.588 1.00 93.50 164 GLY A N 1
ATOM 1295 C CA . GLY A 1 164 ? -5.847 -10.183 -7.229 1.00 93.50 164 GLY A CA 1
ATOM 1296 C C . GLY A 1 164 ? -5.908 -8.814 -6.536 1.00 93.50 164 GLY A C 1
ATOM 1297 O O . GLY A 1 164 ? -6.697 -8.619 -5.612 1.00 93.50 164 GLY A O 1
ATOM 1298 N N . MET A 1 165 ? -5.047 -7.876 -6.938 1.00 93.56 165 MET A N 1
ATOM 1299 C CA . MET A 1 165 ? -4.921 -6.535 -6.354 1.00 93.56 165 MET A CA 1
ATOM 1300 C C . MET A 1 165 ? -5.354 -5.452 -7.348 1.00 93.56 165 MET A C 1
ATOM 1302 O O . MET A 1 165 ? -5.257 -5.627 -8.562 1.00 93.56 165 MET A O 1
ATOM 1306 N N . SER A 1 166 ? -5.799 -4.296 -6.846 1.00 93.06 166 SER A N 1
ATOM 1307 C CA . SER A 1 166 ? -6.063 -3.146 -7.716 1.00 93.06 166 SER A CA 1
ATOM 1308 C C . SER A 1 166 ? -4.753 -2.517 -8.209 1.00 93.06 166 SER A C 1
ATOM 1310 O O . SER A 1 166 ? -3.738 -2.552 -7.512 1.00 93.06 166 SER A O 1
ATOM 1312 N N . ASN A 1 167 ? -4.772 -1.873 -9.381 1.00 89.56 167 ASN A N 1
ATOM 1313 C CA . ASN A 1 167 ? -3.592 -1.172 -9.910 1.00 89.56 167 ASN A CA 1
ATOM 1314 C C . ASN A 1 167 ? -3.059 -0.108 -8.930 1.00 89.56 167 ASN A C 1
ATOM 1316 O O . ASN A 1 167 ? -1.849 0.050 -8.798 1.00 89.56 167 ASN A O 1
ATOM 1320 N N . GLY A 1 168 ? -3.955 0.592 -8.220 1.00 88.44 168 GLY A N 1
ATOM 1321 C CA . GLY A 1 168 ? -3.576 1.595 -7.220 1.00 88.44 168 GLY A CA 1
ATOM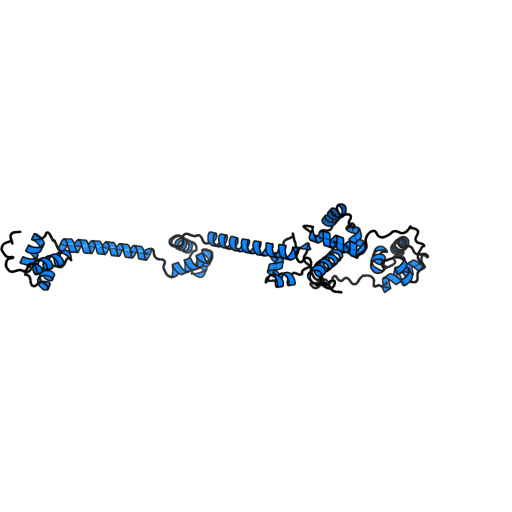 1322 C C . GLY A 1 168 ? -2.901 0.984 -5.991 1.00 88.44 168 GLY A C 1
ATOM 1323 O O . GLY A 1 168 ? -1.906 1.523 -5.510 1.00 88.44 168 GLY A O 1
ATOM 1324 N N . ASP A 1 169 ? -3.382 -0.173 -5.524 1.00 89.75 169 ASP A N 1
ATOM 1325 C CA . ASP A 1 169 ? -2.740 -0.899 -4.422 1.00 89.75 169 ASP A CA 1
ATOM 1326 C C . ASP A 1 169 ? -1.352 -1.395 -4.831 1.00 89.75 169 ASP A C 1
ATOM 1328 O O . ASP A 1 169 ? -0.392 -1.238 -4.080 1.00 89.75 169 ASP A O 1
ATOM 1332 N N . VAL A 1 170 ? -1.220 -1.945 -6.041 1.00 92.50 170 VAL A N 1
ATOM 1333 C CA . VAL A 1 170 ? 0.071 -2.395 -6.577 1.00 92.50 170 VAL A CA 1
ATOM 1334 C C . VAL A 1 170 ? 1.055 -1.225 -6.670 1.00 92.50 170 VAL A C 1
ATOM 1336 O O . VAL A 1 170 ? 2.174 -1.336 -6.172 1.00 92.50 170 VAL A O 1
ATOM 1339 N N . GLU A 1 171 ? 0.647 -0.083 -7.232 1.00 90.38 171 GLU A N 1
ATOM 1340 C CA . GLU A 1 171 ? 1.487 1.124 -7.309 1.00 90.38 171 GLU A CA 1
ATOM 1341 C C . GLU A 1 171 ? 1.952 1.606 -5.923 1.00 90.38 171 GLU A C 1
ATOM 1343 O O . GLU A 1 171 ? 3.116 1.991 -5.767 1.00 90.38 171 GLU A O 1
ATOM 1348 N N . ALA A 1 172 ? 1.079 1.544 -4.912 1.00 90.12 172 ALA A N 1
ATOM 1349 C CA . ALA A 1 172 ? 1.405 1.916 -3.537 1.00 90.12 172 ALA A CA 1
ATOM 1350 C C . ALA A 1 172 ? 2.349 0.913 -2.842 1.00 90.12 172 ALA A C 1
ATOM 1352 O O . ALA A 1 172 ? 3.163 1.308 -2.006 1.00 90.12 172 ALA A O 1
ATOM 1353 N N . LEU A 1 173 ? 2.256 -0.376 -3.187 1.00 92.06 173 LEU A N 1
ATOM 1354 C CA . LEU A 1 173 ? 3.026 -1.467 -2.576 1.00 92.06 173 LEU A CA 1
ATOM 1355 C C . LEU A 1 173 ? 4.388 -1.716 -3.245 1.00 92.06 173 LEU A C 1
ATOM 1357 O O . LEU A 1 173 ? 5.271 -2.314 -2.616 1.00 92.06 173 LEU A O 1
ATOM 1361 N N . ILE A 1 174 ? 4.586 -1.257 -4.489 1.00 90.44 174 ILE A N 1
ATOM 1362 C CA . ILE A 1 174 ? 5.876 -1.319 -5.192 1.00 90.44 174 ILE A CA 1
ATOM 1363 C C . ILE A 1 174 ? 6.889 -0.402 -4.496 1.00 90.44 174 ILE A C 1
ATOM 1365 O O . ILE A 1 174 ? 6.919 0.824 -4.659 1.00 90.44 174 ILE A O 1
ATOM 1369 N N . THR A 1 175 ? 7.789 -1.032 -3.747 1.00 86.88 175 THR A N 1
ATOM 1370 C CA . THR A 1 175 ? 8.894 -0.353 -3.067 1.00 86.88 175 THR A CA 1
ATOM 1371 C C . THR A 1 175 ? 9.997 0.066 -4.045 1.00 86.88 175 THR A C 1
ATOM 1373 O O . THR A 1 175 ? 10.121 -0.454 -5.157 1.00 86.88 175 THR A O 1
ATOM 1376 N N . HIS A 1 176 ? 10.873 0.977 -3.608 1.00 82.12 176 HIS A N 1
ATOM 1377 C CA . HIS A 1 176 ? 12.043 1.403 -4.388 1.00 82.12 176 HIS A CA 1
ATOM 1378 C C . HIS A 1 176 ? 12.975 0.243 -4.792 1.00 82.12 176 HIS A C 1
ATOM 1380 O O . HIS A 1 176 ? 13.702 0.384 -5.768 1.00 82.12 176 HIS A O 1
ATOM 1386 N N . ARG A 1 177 ? 12.932 -0.891 -4.074 1.00 83.88 177 ARG A N 1
ATOM 1387 C CA . ARG A 1 177 ? 13.821 -2.053 -4.256 1.00 83.88 177 ARG A CA 1
ATOM 1388 C C . ARG A 1 177 ? 13.492 -2.931 -5.462 1.00 83.88 177 ARG A C 1
ATOM 1390 O O . ARG A 1 177 ? 14.325 -3.732 -5.859 1.00 83.88 177 ARG A O 1
ATOM 1397 N N . VAL A 1 178 ? 12.265 -2.855 -5.976 1.00 90.31 178 VAL A N 1
ATOM 1398 C CA . VAL A 1 178 ? 11.804 -3.667 -7.123 1.00 90.31 178 VAL A CA 1
ATOM 1399 C C . VAL A 1 178 ? 11.184 -2.824 -8.228 1.00 90.31 178 VAL A C 1
ATOM 1401 O O . VAL A 1 178 ? 10.873 -3.331 -9.300 1.00 90.31 178 VAL A O 1
ATOM 1404 N N . ARG A 1 179 ? 11.042 -1.511 -8.010 1.00 91.19 179 ARG A N 1
ATOM 1405 C CA . ARG A 1 179 ? 10.475 -0.587 -8.996 1.00 91.19 179 ARG A CA 1
ATOM 1406 C C . ARG A 1 179 ? 11.211 -0.626 -10.336 1.00 91.19 179 ARG A C 1
ATOM 1408 O O . ARG A 1 179 ? 10.601 -0.375 -11.367 1.00 91.19 179 ARG A O 1
ATOM 1415 N N . HIS A 1 180 ? 12.512 -0.918 -10.348 1.00 90.19 180 HIS A N 1
ATOM 1416 C CA . HIS A 1 180 ? 13.292 -0.984 -11.585 1.00 90.19 180 HIS A CA 1
ATOM 1417 C C . HIS A 1 180 ? 13.017 -2.220 -12.443 1.00 90.19 180 HIS A C 1
ATOM 1419 O O . HIS A 1 180 ? 13.403 -2.185 -13.611 1.00 90.19 180 HIS A O 1
ATOM 1425 N N . LEU A 1 181 ? 12.366 -3.245 -11.881 1.00 93.88 181 LEU A N 1
ATOM 1426 C CA . LEU A 1 181 ? 11.943 -4.470 -12.565 1.00 93.88 181 LEU A CA 1
ATOM 1427 C C . LEU A 1 181 ? 10.569 -4.338 -13.231 1.00 93.88 181 LEU A C 1
ATOM 1429 O O . LEU A 1 181 ? 10.182 -5.211 -13.997 1.00 93.88 181 LEU A O 1
ATOM 1433 N N . VAL A 1 182 ? 9.820 -3.272 -12.942 1.00 92.94 182 VAL A N 1
ATOM 1434 C CA . VAL A 1 182 ? 8.489 -3.058 -13.517 1.00 92.94 182 VAL A CA 1
ATOM 1435 C C . VAL A 1 182 ? 8.632 -2.483 -14.920 1.00 92.94 182 VAL A C 1
ATOM 1437 O O . VAL A 1 182 ? 9.259 -1.435 -15.112 1.00 92.94 182 VAL A O 1
ATOM 1440 N N . LEU A 1 183 ? 8.014 -3.142 -15.899 1.00 90.50 183 LEU A N 1
ATOM 1441 C CA . LEU A 1 183 ? 7.869 -2.594 -17.239 1.00 90.50 183 LEU A CA 1
ATOM 1442 C C . LEU A 1 183 ? 6.774 -1.529 -17.215 1.00 90.50 183 LEU A C 1
ATOM 1444 O O . LEU A 1 183 ? 5.635 -1.788 -16.828 1.00 90.50 183 LEU A O 1
ATOM 1448 N N . VAL A 1 184 ? 7.127 -0.322 -17.645 1.00 83.62 184 VAL A N 1
ATOM 1449 C CA . VAL A 1 184 ? 6.172 0.765 -17.862 1.00 83.62 184 VAL A CA 1
ATOM 1450 C C . VAL A 1 184 ? 5.984 0.884 -19.372 1.00 83.62 184 VAL A C 1
ATOM 1452 O O . VAL A 1 184 ? 6.891 1.404 -20.027 1.00 83.62 184 VAL A O 1
ATOM 1455 N N . PRO A 1 185 ? 4.862 0.388 -19.933 1.00 68.25 185 PRO A N 1
ATOM 1456 C CA . PRO A 1 185 ? 4.558 0.554 -21.349 1.00 68.25 185 PRO A CA 1
ATOM 1457 C C . PRO A 1 185 ? 4.565 2.041 -21.705 1.00 68.25 185 PRO A C 1
ATOM 1459 O O . PRO A 1 185 ? 4.137 2.878 -20.904 1.00 68.25 185 PRO A O 1
ATOM 1462 N N . GLU A 1 186 ? 5.058 2.382 -22.892 1.00 62.06 186 GLU A N 1
ATOM 1463 C CA . GLU A 1 186 ? 5.229 3.777 -23.324 1.00 62.06 186 GLU A CA 1
ATOM 1464 C C . GLU A 1 186 ? 3.892 4.549 -23.460 1.00 62.06 186 GLU A C 1
ATOM 1466 O O . GLU A 1 186 ? 3.886 5.779 -23.519 1.00 62.06 186 GLU A O 1
ATOM 1471 N N . ASP A 1 187 ? 2.751 3.857 -23.380 1.00 47.94 187 ASP A N 1
ATOM 1472 C CA . ASP A 1 187 ? 1.421 4.349 -23.763 1.00 47.94 187 ASP A CA 1
ATOM 1473 C C . ASP A 1 187 ? 0.696 5.282 -22.779 1.00 47.94 187 ASP A C 1
ATOM 1475 O O . ASP A 1 187 ? -0.474 5.598 -22.990 1.00 47.94 187 ASP A O 1
ATOM 1479 N N . ARG A 1 188 ? 1.325 5.781 -21.707 1.00 43.81 188 ARG A N 1
ATOM 1480 C CA . ARG A 1 188 ? 0.595 6.627 -20.731 1.00 43.81 188 ARG A CA 1
ATOM 1481 C C . ARG A 1 188 ? 0.673 8.144 -20.904 1.00 43.81 188 ARG A C 1
ATOM 1483 O O . ARG A 1 188 ? -0.071 8.819 -20.205 1.00 43.81 188 ARG A O 1
ATOM 1490 N N . ASN A 1 189 ? 1.514 8.674 -21.795 1.00 39.50 189 ASN A N 1
ATOM 1491 C CA . ASN A 1 189 ? 1.587 10.085 -22.246 1.00 39.50 189 ASN A CA 1
ATOM 1492 C C . ASN A 1 189 ? 3.045 10.417 -22.590 1.00 39.50 189 ASN A C 1
ATOM 1494 O O . ASN A 1 189 ? 3.676 11.247 -21.930 1.00 39.50 189 ASN A O 1
ATOM 1498 N N . ASP A 1 190 ? 3.613 9.793 -23.622 1.00 38.12 190 ASP A N 1
ATOM 1499 C CA . ASP A 1 190 ? 4.789 10.378 -24.264 1.00 38.12 190 ASP A CA 1
ATOM 1500 C C . ASP A 1 190 ? 4.375 11.080 -25.559 1.00 38.12 190 ASP A C 1
ATOM 1502 O O . ASP A 1 190 ? 4.681 10.665 -26.670 1.00 38.12 190 ASP A O 1
ATOM 1506 N N . HIS A 1 191 ? 3.803 12.278 -25.406 1.00 37.16 191 HIS A N 1
ATOM 1507 C CA . HIS A 1 191 ? 3.927 13.325 -26.430 1.00 37.16 191 HIS A CA 1
ATOM 1508 C C . HIS A 1 191 ? 5.407 13.702 -26.709 1.00 37.16 191 HIS A C 1
ATOM 1510 O O . HIS A 1 191 ? 5.680 14.640 -27.453 1.00 37.16 191 HIS A O 1
ATOM 1516 N N . ARG A 1 192 ? 6.386 12.992 -26.117 1.00 40.66 192 ARG A N 1
ATOM 1517 C CA . ARG A 1 192 ? 7.808 13.035 -26.472 1.00 40.66 192 ARG A CA 1
ATOM 1518 C C . ARG A 1 192 ? 8.280 11.791 -27.221 1.00 40.66 192 ARG A C 1
ATOM 1520 O O . ARG A 1 192 ? 9.489 11.552 -27.239 1.00 40.66 192 ARG A O 1
ATOM 1527 N N . PHE A 1 193 ? 7.414 11.112 -27.980 1.00 36.00 193 PHE A N 1
ATOM 1528 C CA . PHE A 1 193 ? 7.877 10.671 -29.298 1.00 36.00 193 PHE A CA 1
ATOM 1529 C C . PHE A 1 193 ? 8.186 11.944 -30.090 1.00 36.00 193 PHE A C 1
ATOM 1531 O O . PHE A 1 193 ? 7.382 12.445 -30.871 1.00 36.00 193 PHE A O 1
ATOM 1538 N N . LYS A 1 194 ? 9.337 12.560 -29.792 1.00 39.34 194 LYS A N 1
ATOM 1539 C CA . LYS A 1 194 ? 9.858 13.616 -30.638 1.00 39.34 194 LYS A CA 1
ATOM 1540 C C . LYS A 1 194 ? 10.022 12.922 -31.984 1.00 39.34 194 LYS A C 1
ATOM 1542 O O . LYS A 1 194 ? 10.788 11.949 -32.022 1.00 39.34 194 LYS A O 1
ATOM 1547 N N . PRO A 1 195 ? 9.327 13.350 -33.056 1.00 41.69 195 PRO A N 1
ATOM 1548 C CA . PRO A 1 195 ? 9.727 12.916 -34.382 1.00 41.69 195 PRO A CA 1
ATOM 1549 C C . PRO A 1 195 ? 11.238 13.107 -34.429 1.00 41.69 195 PRO A C 1
ATOM 1551 O O . PRO A 1 195 ? 11.745 14.132 -33.951 1.00 41.69 195 PRO A O 1
ATOM 1554 N N . HIS A 1 196 ? 11.969 12.062 -34.832 1.00 55.78 196 HIS A N 1
ATOM 1555 C CA . HIS A 1 196 ? 13.408 12.197 -34.996 1.00 55.78 196 HIS A CA 1
ATOM 1556 C C . HIS A 1 196 ? 13.610 13.481 -35.787 1.00 55.78 196 HIS A C 1
ATOM 1558 O O . HIS A 1 196 ? 13.023 13.618 -36.856 1.00 55.78 196 HIS A O 1
ATOM 1564 N N . ARG A 1 197 ? 14.361 14.441 -35.224 1.00 65.44 197 ARG A N 1
ATOM 1565 C CA . ARG A 1 197 ? 14.543 15.764 -35.843 1.00 65.44 197 ARG A CA 1
ATOM 1566 C C . ARG A 1 197 ? 14.970 15.646 -37.312 1.00 65.44 197 ARG A C 1
ATOM 1568 O O . ARG A 1 197 ? 14.737 16.572 -38.071 1.00 65.44 197 ARG A O 1
ATOM 1575 N N . TRP A 1 198 ? 15.574 14.511 -37.661 1.00 74.94 198 TRP A N 1
ATOM 1576 C CA . TRP A 1 198 ? 15.920 14.122 -39.011 1.00 74.94 198 TRP A CA 1
ATOM 1577 C C . TRP A 1 198 ? 15.258 12.788 -39.363 1.00 74.94 198 TRP A C 1
ATOM 1579 O O . TRP A 1 198 ? 15.480 11.766 -38.705 1.00 74.94 198 TRP A O 1
ATOM 1589 N N . THR A 1 199 ? 14.463 12.804 -40.420 1.00 82.62 199 THR A N 1
ATOM 1590 C CA . THR A 1 199 ? 14.011 11.633 -41.166 1.00 82.62 199 THR A CA 1
ATOM 1591 C C . THR A 1 199 ? 15.199 10.944 -41.832 1.00 82.62 199 THR A C 1
ATOM 1593 O O . THR A 1 199 ? 16.216 11.570 -42.120 1.00 82.62 199 THR A O 1
ATOM 1596 N N . ARG A 1 200 ? 15.077 9.648 -42.142 1.00 81.62 200 ARG A N 1
ATOM 1597 C CA . ARG A 1 200 ? 16.141 8.893 -42.831 1.00 81.62 200 ARG A CA 1
ATOM 1598 C C . ARG A 1 200 ? 16.609 9.593 -44.116 1.00 81.62 200 ARG A C 1
ATOM 1600 O O . ARG A 1 200 ? 17.805 9.630 -44.374 1.00 81.62 200 ARG A O 1
ATOM 1607 N N . ALA A 1 201 ? 15.683 10.194 -44.868 1.00 84.62 201 ALA A N 1
ATOM 1608 C CA . ALA A 1 201 ? 15.987 10.956 -46.076 1.00 84.62 201 ALA A CA 1
ATOM 1609 C C . ALA A 1 201 ? 16.831 12.211 -45.789 1.00 84.62 201 ALA A C 1
ATOM 1611 O O . ALA A 1 201 ? 17.839 12.410 -46.458 1.00 84.62 201 ALA A O 1
ATOM 1612 N N . GLU A 1 202 ? 16.485 12.999 -44.765 1.00 86.38 202 GLU A N 1
ATOM 1613 C CA . GLU A 1 202 ? 17.260 14.186 -44.355 1.00 86.38 202 GLU A CA 1
ATOM 1614 C C . GLU A 1 202 ? 18.666 13.820 -43.863 1.00 86.38 202 GLU A C 1
ATOM 1616 O O . GLU A 1 202 ? 19.618 14.565 -44.079 1.00 86.38 202 GLU A O 1
ATOM 1621 N N . ILE A 1 203 ? 18.827 12.653 -43.230 1.00 89.00 203 ILE A N 1
ATOM 1622 C CA . ILE A 1 203 ? 20.150 12.166 -42.818 1.00 89.00 203 ILE A CA 1
ATOM 1623 C C . ILE A 1 203 ? 21.013 11.838 -44.036 1.00 89.00 203 ILE A C 1
ATOM 1625 O O . ILE A 1 203 ? 22.181 12.218 -44.080 1.00 89.00 203 ILE A O 1
ATOM 1629 N N . LEU A 1 204 ? 20.448 11.138 -45.023 1.00 91.94 204 LEU A N 1
ATOM 1630 C CA . LEU A 1 204 ? 21.160 10.824 -46.261 1.00 91.94 204 LEU A CA 1
ATOM 1631 C C . LEU A 1 204 ? 21.499 12.096 -47.044 1.00 91.94 204 LEU A C 1
ATOM 1633 O O . LEU A 1 204 ? 22.591 12.183 -47.594 1.00 91.94 204 LEU A O 1
ATOM 1637 N N . ASP A 1 205 ? 20.605 13.084 -47.054 1.00 90.50 205 ASP A N 1
ATOM 1638 C CA . ASP A 1 205 ? 20.836 14.378 -47.697 1.00 90.50 205 ASP A CA 1
ATOM 1639 C C . ASP A 1 205 ? 21.979 15.159 -47.033 1.00 90.50 205 ASP A C 1
ATOM 1641 O O . ASP A 1 205 ? 22.903 15.603 -47.709 1.00 90.50 205 ASP A O 1
ATOM 1645 N N . ALA A 1 206 ? 22.017 15.206 -45.697 1.00 89.75 206 ALA A N 1
ATOM 1646 C CA . ALA A 1 206 ? 23.132 15.806 -44.965 1.00 89.75 206 ALA A CA 1
ATOM 1647 C C . ALA A 1 206 ? 24.480 15.124 -45.275 1.00 89.75 206 ALA A C 1
ATOM 1649 O O . ALA A 1 206 ? 25.507 15.797 -45.378 1.00 89.75 206 ALA A O 1
ATOM 1650 N N . ILE A 1 207 ? 24.487 13.795 -45.447 1.00 91.00 207 ILE A N 1
ATOM 1651 C CA . ILE A 1 207 ? 25.688 13.048 -45.854 1.00 91.00 207 ILE A CA 1
ATOM 1652 C C . ILE A 1 207 ? 26.094 13.405 -47.291 1.00 91.00 207 ILE A C 1
ATOM 1654 O O . ILE A 1 207 ? 27.289 13.536 -47.546 1.00 91.00 207 ILE A O 1
ATOM 1658 N N . ARG A 1 208 ? 25.135 13.589 -48.211 1.00 92.25 208 ARG A N 1
ATOM 1659 C CA . ARG A 1 208 ? 25.403 14.020 -49.598 1.00 92.25 208 ARG A CA 1
ATOM 1660 C C . ARG A 1 208 ? 26.026 15.404 -49.652 1.00 92.25 208 ARG A C 1
ATOM 1662 O O . ARG A 1 208 ? 27.109 15.533 -50.203 1.00 92.25 208 ARG A O 1
ATOM 1669 N N . VAL A 1 209 ? 25.420 16.385 -48.983 1.00 89.75 209 VAL A N 1
ATOM 1670 C CA . VAL A 1 209 ? 25.939 17.762 -48.925 1.00 89.75 209 VAL A CA 1
ATOM 1671 C C . VAL A 1 209 ? 27.365 17.792 -48.370 1.00 89.75 209 VAL A C 1
ATOM 1673 O O . VAL A 1 209 ? 28.229 18.483 -48.901 1.00 89.75 209 VAL A O 1
ATOM 1676 N N . ALA A 1 210 ? 27.649 17.012 -47.323 1.00 89.06 210 ALA A N 1
ATOM 1677 C CA . ALA A 1 210 ? 29.007 16.900 -46.794 1.00 89.06 210 ALA A CA 1
ATOM 1678 C C . ALA A 1 210 ? 29.968 16.188 -47.765 1.00 89.06 210 ALA A C 1
ATOM 1680 O O . ALA A 1 210 ? 31.143 16.541 -47.832 1.00 89.06 210 ALA A O 1
ATOM 1681 N N . GLY A 1 211 ? 29.471 15.200 -48.512 1.00 87.12 211 GLY A N 1
ATOM 1682 C CA . GLY A 1 211 ? 30.217 14.465 -49.533 1.00 87.12 211 GLY A CA 1
ATOM 1683 C C . GLY A 1 211 ? 30.578 15.293 -50.765 1.0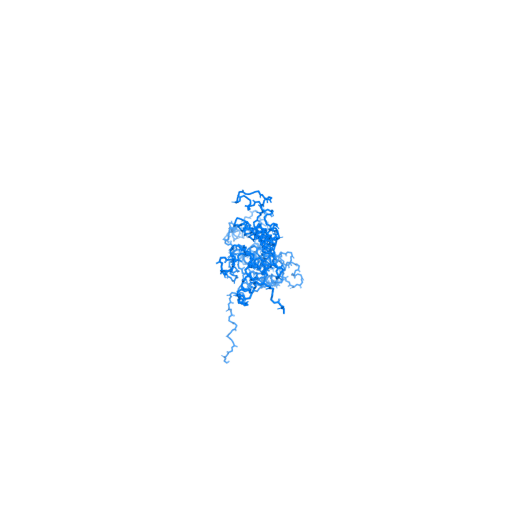0 87.12 211 GLY A C 1
ATOM 1684 O O . GLY A 1 211 ? 31.612 15.038 -51.379 1.00 87.12 211 GLY A O 1
ATOM 1685 N N . ASP A 1 212 ? 29.760 16.293 -51.095 1.00 88.56 212 ASP A N 1
ATOM 1686 C CA . ASP A 1 212 ? 30.045 17.265 -52.156 1.00 88.56 212 ASP A CA 1
ATOM 1687 C C . ASP A 1 212 ? 31.168 18.233 -51.752 1.00 88.56 212 ASP A C 1
ATOM 1689 O O . ASP A 1 212 ? 31.933 18.693 -52.599 1.00 88.56 212 ASP A O 1
ATOM 1693 N N . ILE A 1 213 ? 31.289 18.524 -50.451 1.00 86.44 213 ILE A N 1
ATOM 1694 C CA . ILE A 1 213 ? 32.358 19.366 -49.895 1.00 86.44 213 ILE A CA 1
ATOM 1695 C C . ILE A 1 213 ? 33.669 18.582 -49.807 1.00 86.44 213 ILE A C 1
ATOM 1697 O O . ILE A 1 213 ? 34.730 19.114 -50.134 1.00 86.44 213 ILE A O 1
ATOM 1701 N N . GLU A 1 214 ? 33.614 17.324 -49.364 1.00 83.00 214 GLU A N 1
ATOM 1702 C CA . GLU A 1 214 ? 34.798 16.481 -49.260 1.00 83.00 214 GLU A CA 1
ATOM 1703 C C . GLU A 1 214 ? 34.537 15.028 -49.647 1.00 83.00 214 GLU A C 1
ATOM 1705 O O . GLU A 1 214 ? 33.680 14.337 -49.092 1.00 83.00 214 GLU A O 1
ATOM 1710 N N . SER A 1 215 ? 35.396 14.536 -50.537 1.00 82.31 215 SER A N 1
ATOM 1711 C CA . SER A 1 215 ? 35.440 13.146 -50.956 1.00 82.31 215 SER A CA 1
ATOM 1712 C C . SER A 1 215 ? 36.892 12.653 -50.944 1.00 82.31 215 SER A C 1
ATOM 1714 O O . SER A 1 215 ? 37.745 13.281 -51.576 1.00 82.31 215 SER A O 1
ATOM 1716 N N . PRO A 1 216 ? 37.208 11.532 -50.268 1.00 83.56 216 PRO A N 1
ATOM 1717 C CA . PRO A 1 216 ? 36.289 10.634 -49.566 1.00 83.56 216 PRO A CA 1
ATOM 1718 C C . PRO A 1 216 ? 35.876 11.122 -48.164 1.00 83.56 216 PRO A C 1
ATOM 1720 O O . PRO A 1 216 ? 36.721 11.461 -47.339 1.00 83.56 216 PRO A O 1
ATOM 1723 N N . LEU A 1 217 ? 34.589 11.023 -47.832 1.00 82.75 217 LEU A N 1
ATOM 1724 C CA . LEU A 1 217 ? 34.044 11.537 -46.577 1.00 82.75 217 LEU A CA 1
ATOM 1725 C C . LEU A 1 217 ? 34.297 10.587 -45.389 1.00 82.75 217 LEU A C 1
ATOM 1727 O O . LEU A 1 217 ? 33.870 9.422 -45.381 1.00 82.75 217 LEU A O 1
ATOM 1731 N N . SER A 1 218 ? 34.969 11.081 -44.345 1.00 84.00 218 SER A N 1
ATOM 1732 C CA . SER A 1 218 ? 35.120 10.383 -43.057 1.00 84.00 218 SER A CA 1
ATOM 1733 C C . SER A 1 218 ? 34.091 10.867 -42.028 1.00 84.00 218 SER A C 1
ATOM 1735 O O . SER A 1 218 ? 33.579 11.975 -42.133 1.00 84.00 218 SER A O 1
ATOM 1737 N N . TYR A 1 219 ? 33.793 10.056 -41.008 1.00 78.94 219 TYR A N 1
ATOM 1738 C CA . TYR A 1 219 ? 32.810 10.425 -39.980 1.00 78.94 219 TYR A CA 1
ATOM 1739 C C . TYR A 1 219 ? 33.270 11.609 -39.107 1.00 78.94 219 TYR A C 1
ATOM 1741 O O . TYR A 1 219 ? 32.444 12.422 -38.706 1.00 78.94 219 TYR A O 1
ATOM 1749 N N . VAL A 1 220 ? 34.580 11.714 -38.829 1.00 80.94 220 VAL A N 1
ATOM 1750 C CA . VAL A 1 220 ? 35.175 12.851 -38.098 1.00 80.94 220 VAL A CA 1
ATOM 1751 C C . VAL A 1 220 ? 35.004 14.111 -38.927 1.00 80.94 220 VAL A C 1
ATOM 1753 O O . VAL A 1 220 ? 34.486 15.113 -38.445 1.00 80.94 220 VAL A O 1
ATOM 1756 N N . ARG A 1 221 ? 35.358 14.010 -40.210 1.00 84.69 221 ARG A N 1
ATOM 1757 C CA . ARG A 1 221 ? 35.288 15.138 -41.119 1.00 84.69 221 ARG A CA 1
ATOM 1758 C C . ARG A 1 221 ? 33.859 15.581 -41.397 1.00 84.69 221 ARG A C 1
ATOM 1760 O O . ARG A 1 221 ? 33.596 16.770 -41.466 1.00 84.69 221 ARG A O 1
ATOM 1767 N N . TYR A 1 222 ? 32.916 14.647 -41.468 1.00 88.25 222 TYR A N 1
ATOM 1768 C CA . TYR A 1 222 ? 31.498 14.981 -41.506 1.00 88.25 222 TYR A CA 1
ATOM 1769 C C . TYR A 1 222 ? 31.071 15.805 -40.283 1.00 88.25 222 TYR A C 1
ATOM 1771 O O . TYR A 1 222 ? 30.378 16.799 -40.456 1.00 88.25 222 TYR A O 1
ATOM 1779 N N . ASP A 1 223 ? 31.480 15.444 -39.060 1.00 86.50 223 ASP A N 1
ATOM 1780 C CA . ASP A 1 223 ? 31.117 16.216 -37.861 1.00 86.50 223 ASP A CA 1
ATOM 1781 C C . ASP A 1 223 ? 31.774 17.610 -37.828 1.00 86.50 223 ASP A C 1
ATOM 1783 O O . ASP A 1 223 ? 31.149 18.562 -37.345 1.00 86.50 223 ASP A O 1
ATOM 1787 N N . GLU A 1 224 ? 32.986 17.745 -38.373 1.00 85.31 224 GLU A N 1
ATOM 1788 C CA . GLU A 1 224 ? 33.653 19.035 -38.598 1.00 85.31 224 GLU A CA 1
ATOM 1789 C C . GLU A 1 224 ? 32.885 19.877 -39.620 1.00 85.31 224 GLU A C 1
ATOM 1791 O O . GLU A 1 224 ? 32.416 20.956 -39.274 1.00 85.31 224 GLU A O 1
ATOM 1796 N N . ILE A 1 225 ? 32.637 19.353 -40.827 1.00 86.88 225 ILE A N 1
ATOM 1797 C CA . ILE A 1 225 ? 31.887 20.038 -41.892 1.00 86.88 225 ILE A CA 1
ATOM 1798 C C . ILE A 1 225 ? 30.480 20.406 -41.406 1.00 86.88 225 ILE A C 1
ATOM 1800 O O . ILE A 1 225 ? 30.009 21.511 -41.666 1.00 86.88 225 ILE A O 1
ATOM 1804 N N . ARG A 1 226 ? 29.816 19.527 -40.650 1.00 90.06 226 ARG A N 1
ATOM 1805 C CA . ARG A 1 226 ? 28.510 19.790 -40.031 1.00 90.06 226 ARG A CA 1
ATOM 1806 C C . ARG A 1 226 ? 28.551 21.002 -39.100 1.00 90.06 226 ARG A C 1
ATOM 1808 O O . ARG A 1 226 ? 27.576 21.745 -39.031 1.00 90.06 226 ARG A O 1
ATOM 1815 N N . THR A 1 227 ? 29.655 21.193 -38.383 1.00 84.50 227 THR A N 1
ATOM 1816 C CA . THR A 1 227 ? 29.837 22.298 -37.432 1.00 84.50 227 THR A CA 1
ATOM 1817 C C . THR A 1 227 ? 30.314 23.579 -38.130 1.00 84.50 227 THR A C 1
ATOM 1819 O O . THR A 1 227 ? 29.806 24.652 -37.825 1.00 84.50 227 THR A O 1
ATOM 1822 N N . GLU A 1 228 ? 31.230 23.469 -39.093 1.00 83.94 228 GLU A N 1
ATOM 1823 C CA . GLU A 1 228 ? 31.838 24.581 -39.840 1.00 83.94 228 GLU A CA 1
ATOM 1824 C C . GLU A 1 228 ? 30.892 25.170 -40.897 1.00 83.94 228 GLU A C 1
ATOM 1826 O O . GLU A 1 228 ? 30.740 26.384 -40.993 1.00 83.94 228 GLU A O 1
ATOM 1831 N N . ASN A 1 229 ? 30.215 24.315 -41.666 1.00 78.25 229 ASN A N 1
ATOM 1832 C CA . ASN A 1 229 ? 29.358 24.705 -42.794 1.00 78.25 229 ASN A CA 1
ATOM 1833 C C . ASN A 1 229 ? 27.869 24.738 -42.422 1.00 78.25 229 ASN A C 1
ATOM 1835 O O . ASN A 1 229 ? 27.013 24.866 -43.293 1.00 78.25 229 ASN A O 1
ATOM 1839 N N . SER A 1 230 ? 27.546 24.605 -41.128 1.00 74.06 230 SER A N 1
ATOM 1840 C CA . SER A 1 230 ? 26.170 24.602 -40.608 1.00 74.06 230 SER A CA 1
ATOM 1841 C C . SER A 1 230 ? 25.232 23.624 -41.333 1.00 74.06 230 SER A C 1
ATOM 1843 O O . SER A 1 230 ? 24.046 23.912 -41.509 1.00 74.06 230 SER A O 1
ATOM 1845 N N . ILE A 1 231 ? 25.735 22.452 -41.745 1.00 81.75 231 ILE A N 1
ATOM 1846 C CA . ILE A 1 231 ? 24.884 21.413 -42.342 1.00 81.75 231 ILE A CA 1
ATOM 1847 C C . ILE A 1 231 ? 23.833 21.004 -41.311 1.00 81.75 231 ILE A C 1
ATOM 1849 O O . ILE A 1 231 ? 24.152 20.568 -40.199 1.00 81.75 231 ILE A O 1
ATOM 1853 N N . ASN A 1 232 ? 22.561 21.113 -41.690 1.00 80.56 232 ASN A N 1
ATOM 1854 C CA . ASN A 1 232 ? 21.443 20.717 -40.845 1.00 80.56 232 ASN A CA 1
ATOM 1855 C C . ASN A 1 232 ? 21.264 19.190 -40.859 1.00 80.56 232 ASN A C 1
ATOM 1857 O O . ASN A 1 232 ? 20.324 18.664 -41.446 1.00 80.56 232 ASN A O 1
ATOM 1861 N N . GLY A 1 233 ? 22.169 18.481 -40.186 1.00 82.75 233 GLY A N 1
ATOM 1862 C CA . GLY A 1 233 ? 22.167 17.023 -40.081 1.00 82.75 233 GLY A CA 1
ATOM 1863 C C . GLY A 1 233 ? 22.429 16.523 -38.659 1.00 82.75 233 GLY A C 1
ATOM 1864 O O . GLY A 1 233 ? 22.893 17.284 -37.800 1.00 82.75 233 GLY A O 1
ATOM 1865 N N . PRO A 1 234 ? 22.141 15.240 -38.376 1.00 85.69 234 PRO A N 1
ATOM 1866 C CA . PRO A 1 234 ? 22.504 14.619 -37.105 1.00 85.69 234 PRO A CA 1
ATOM 1867 C C . PRO A 1 234 ? 24.030 14.487 -36.971 1.00 85.69 234 PRO A C 1
ATOM 1869 O O . PRO A 1 234 ? 24.751 14.536 -37.967 1.00 85.69 234 PRO A O 1
ATOM 1872 N N . SER A 1 235 ? 24.528 14.262 -35.752 1.00 86.69 235 SER A N 1
ATOM 1873 C CA . SER A 1 235 ? 25.944 13.932 -35.534 1.00 86.69 235 SER A CA 1
ATOM 1874 C C . SER A 1 235 ? 26.314 12.579 -36.141 1.00 86.69 235 SER A C 1
ATOM 1876 O O . SER A 1 235 ? 25.458 11.697 -36.282 1.00 86.69 235 SER A O 1
ATOM 1878 N N . ALA A 1 236 ? 27.600 12.363 -36.423 1.00 83.56 236 ALA A N 1
ATOM 1879 C CA . ALA A 1 236 ? 28.070 11.086 -36.961 1.00 83.56 236 ALA A CA 1
ATOM 1880 C C . ALA A 1 236 ? 27.713 9.894 -36.055 1.00 83.56 236 ALA A C 1
ATOM 1882 O O . ALA A 1 236 ? 27.356 8.821 -36.538 1.00 83.56 236 ALA A O 1
ATOM 1883 N N . ILE A 1 237 ? 27.729 10.090 -34.732 1.00 75.94 237 ILE A N 1
ATOM 1884 C CA . ILE A 1 237 ? 27.304 9.075 -33.754 1.00 75.94 237 ILE A CA 1
ATOM 1885 C C . ILE A 1 237 ? 25.839 8.680 -33.974 1.00 75.94 237 ILE A C 1
ATOM 1887 O O . ILE A 1 237 ? 25.511 7.495 -33.968 1.00 75.94 237 ILE A O 1
ATOM 1891 N N . ARG A 1 238 ? 24.951 9.652 -34.204 1.00 79.50 238 ARG A N 1
ATOM 1892 C CA . ARG A 1 238 ? 23.531 9.374 -34.445 1.00 79.50 238 ARG A CA 1
ATOM 1893 C C . ARG A 1 238 ? 23.306 8.675 -35.787 1.00 79.50 238 ARG A C 1
ATOM 1895 O O . ARG A 1 238 ? 22.427 7.827 -35.884 1.00 79.50 238 ARG A O 1
ATOM 1902 N N . ILE A 1 239 ? 24.126 8.967 -36.792 1.00 83.94 239 ILE A N 1
ATOM 1903 C CA . ILE A 1 239 ? 24.124 8.243 -38.072 1.00 83.94 239 ILE A CA 1
ATOM 1904 C C . ILE A 1 239 ? 24.528 6.780 -37.856 1.00 83.94 239 ILE A C 1
ATOM 1906 O O . ILE A 1 239 ? 23.853 5.875 -38.337 1.00 83.94 239 ILE A O 1
ATOM 1910 N N . LEU A 1 240 ? 25.581 6.528 -37.073 1.00 78.88 240 LEU A N 1
ATOM 1911 C CA . LEU A 1 240 ? 26.027 5.170 -36.748 1.00 78.88 240 LEU A CA 1
ATOM 1912 C C . LEU A 1 240 ? 24.969 4.348 -36.000 1.00 78.88 240 LEU A C 1
ATOM 1914 O O . LEU A 1 240 ? 24.904 3.144 -36.211 1.00 78.88 240 LEU A O 1
ATOM 1918 N N . GLN A 1 241 ? 24.140 4.981 -35.167 1.00 69.38 241 GLN A N 1
ATOM 1919 C CA . GLN A 1 241 ? 23.024 4.318 -34.478 1.00 69.38 241 GLN A CA 1
ATOM 1920 C C . GLN A 1 241 ? 21.906 3.865 -35.425 1.00 69.38 241 GLN A C 1
ATOM 1922 O O . GLN A 1 241 ? 21.205 2.909 -35.121 1.00 69.38 241 GLN A O 1
ATOM 1927 N N . ILE A 1 242 ? 21.703 4.577 -36.537 1.00 77.88 242 ILE A N 1
ATOM 1928 C CA . ILE A 1 242 ? 20.587 4.335 -37.465 1.00 77.88 242 ILE A CA 1
ATOM 1929 C C . ILE A 1 242 ? 20.999 3.384 -38.595 1.00 77.88 242 ILE A C 1
ATOM 1931 O O . ILE A 1 242 ? 20.188 2.582 -39.049 1.00 77.88 242 ILE A O 1
ATOM 1935 N N . PHE A 1 243 ? 22.249 3.481 -39.054 1.00 79.81 243 PHE A N 1
ATOM 1936 C CA . PHE A 1 243 ? 22.760 2.761 -40.228 1.00 79.81 243 PHE A CA 1
ATOM 1937 C C . PHE A 1 243 ? 23.827 1.705 -39.889 1.00 79.81 243 PHE A C 1
ATOM 1939 O O . PHE A 1 243 ? 24.464 1.167 -40.796 1.00 79.81 243 PHE A O 1
ATOM 1946 N N . ASP A 1 244 ? 24.083 1.449 -38.601 1.00 68.25 244 ASP A N 1
ATOM 1947 C CA . ASP A 1 244 ? 25.087 0.536 -38.020 1.00 68.25 244 ASP A CA 1
ATOM 1948 C C . ASP A 1 244 ? 26.567 0.852 -38.306 1.00 68.25 244 ASP A C 1
ATOM 1950 O O . ASP A 1 244 ? 27.441 0.641 -37.449 1.00 68.25 244 ASP A O 1
ATOM 1954 N N . THR A 1 245 ? 26.894 1.334 -39.511 1.00 77.88 245 THR A N 1
ATOM 1955 C CA . THR A 1 245 ? 28.251 1.692 -39.943 1.00 77.88 245 THR A CA 1
ATOM 1956 C C . THR A 1 245 ? 28.266 2.939 -40.828 1.00 77.88 245 THR A C 1
ATOM 1958 O O . THR A 1 245 ? 27.387 3.138 -41.661 1.00 77.88 245 THR A O 1
ATOM 1961 N N . TRP A 1 246 ? 29.337 3.737 -40.725 1.00 81.81 246 TRP A N 1
ATOM 1962 C CA . TRP A 1 246 ? 29.536 4.934 -41.556 1.00 81.81 246 TRP A CA 1
ATOM 1963 C C . TRP A 1 246 ? 29.558 4.591 -43.047 1.00 81.81 246 TRP A C 1
ATOM 1965 O O . TRP A 1 246 ? 28.923 5.244 -43.863 1.00 81.81 246 TRP A O 1
ATOM 1975 N N . SER A 1 247 ? 30.225 3.487 -43.394 1.00 82.81 247 SER A N 1
ATOM 1976 C CA . SER A 1 247 ? 30.263 2.980 -44.764 1.00 82.81 247 SER A CA 1
ATOM 1977 C C . SER A 1 247 ? 28.881 2.614 -45.303 1.00 82.81 247 SER A C 1
ATOM 1979 O O . SER A 1 247 ? 28.638 2.812 -46.485 1.00 82.81 247 SER A O 1
ATOM 1981 N N . ALA A 1 248 ? 27.983 2.073 -44.471 1.00 82.38 248 ALA A N 1
ATOM 1982 C CA . ALA A 1 248 ? 26.623 1.766 -44.906 1.00 82.38 248 ALA A CA 1
ATOM 1983 C C . ALA A 1 248 ? 25.832 3.052 -45.167 1.00 82.38 248 ALA A C 1
ATOM 1985 O O . ALA A 1 248 ? 25.225 3.166 -46.226 1.00 82.38 248 ALA A O 1
ATOM 1986 N N . ALA A 1 249 ? 25.946 4.042 -44.278 1.00 86.31 249 ALA A N 1
ATOM 1987 C CA . ALA A 1 249 ? 25.322 5.349 -44.453 1.00 86.31 249 ALA A CA 1
ATOM 1988 C C . ALA A 1 249 ? 25.815 6.073 -45.723 1.00 86.31 249 ALA A C 1
ATOM 1990 O O . ALA A 1 249 ? 25.003 6.523 -46.523 1.00 86.31 249 ALA A O 1
ATOM 1991 N N . CYS A 1 250 ? 27.132 6.124 -45.972 1.00 86.31 250 CYS A N 1
ATOM 1992 C CA . CYS A 1 250 ? 27.686 6.732 -47.189 1.00 86.31 250 CYS A CA 1
ATOM 1993 C C . CYS A 1 250 ? 27.281 5.983 -48.465 1.00 86.31 250 CYS A C 1
ATOM 1995 O O . CYS A 1 250 ? 26.968 6.624 -49.463 1.00 86.31 250 CYS A O 1
ATOM 1997 N N . ARG A 1 251 ? 27.240 4.641 -48.438 1.00 89.00 251 ARG A N 1
ATOM 1998 C CA . ARG A 1 251 ? 26.754 3.849 -49.582 1.00 89.00 251 ARG A CA 1
ATOM 1999 C C . ARG A 1 251 ? 25.291 4.138 -49.889 1.00 89.00 251 ARG A C 1
ATOM 2001 O O . ARG A 1 251 ? 24.952 4.309 -51.052 1.00 89.00 251 ARG A O 1
ATOM 2008 N N . GLU A 1 252 ? 24.447 4.212 -48.865 1.00 88.31 252 GLU A N 1
ATOM 2009 C CA . GLU A 1 252 ? 23.027 4.535 -49.031 1.00 88.31 252 GLU A CA 1
ATOM 2010 C C . GLU A 1 252 ? 22.822 5.996 -49.479 1.00 88.31 252 GLU A C 1
ATOM 2012 O O . GLU A 1 252 ? 21.894 6.301 -50.226 1.00 88.31 252 GLU A O 1
ATOM 2017 N N . ALA A 1 253 ? 23.731 6.899 -49.100 1.00 88.50 253 ALA A N 1
ATOM 2018 C CA . ALA A 1 253 ? 23.741 8.285 -49.559 1.00 88.50 253 ALA A CA 1
ATOM 2019 C C . ALA A 1 253 ? 24.310 8.455 -50.982 1.00 88.50 253 ALA A C 1
ATOM 2021 O O . ALA A 1 253 ? 24.050 9.478 -51.607 1.00 88.50 253 ALA A O 1
ATOM 2022 N N . GLY A 1 254 ? 25.042 7.470 -51.514 1.00 87.50 254 GLY A N 1
ATOM 2023 C CA . GLY A 1 254 ? 25.723 7.562 -52.812 1.00 87.50 254 GLY A CA 1
ATOM 2024 C C . GLY A 1 254 ? 27.065 8.308 -52.776 1.00 87.50 254 GLY A C 1
ATOM 2025 O O . GLY A 1 254 ? 27.544 8.745 -53.816 1.00 87.50 254 GLY A O 1
ATOM 2026 N N . VAL A 1 255 ? 27.682 8.453 -51.599 1.00 87.94 255 VAL A N 1
ATOM 2027 C CA . VAL A 1 255 ? 28.923 9.219 -51.377 1.00 87.94 255 VAL A CA 1
ATOM 2028 C C . VAL A 1 255 ? 30.123 8.285 -51.197 1.00 87.94 255 VAL A C 1
ATOM 2030 O O . VAL A 1 255 ? 30.023 7.233 -50.556 1.00 87.94 255 VAL A O 1
ATOM 2033 N N . GLN A 1 256 ? 31.293 8.675 -51.715 1.00 81.69 256 GLN A N 1
ATOM 2034 C CA . GLN A 1 256 ? 32.537 7.940 -51.474 1.00 81.69 256 GLN A CA 1
ATOM 2035 C C . GLN A 1 256 ? 33.014 8.135 -50.030 1.00 81.69 256 GLN A C 1
ATOM 2037 O O . GLN A 1 256 ? 33.179 9.257 -49.561 1.00 81.69 256 GLN A O 1
ATOM 2042 N N . HIS A 1 257 ? 33.279 7.038 -49.323 1.00 77.50 257 HIS A N 1
ATOM 2043 C CA . HIS A 1 257 ? 33.804 7.073 -47.958 1.00 77.50 257 HIS A CA 1
ATOM 2044 C C . HIS A 1 257 ? 35.310 6.786 -47.930 1.00 77.50 257 HIS A C 1
ATOM 2046 O O . HIS A 1 257 ? 35.822 5.994 -48.726 1.00 77.50 257 HIS A O 1
ATOM 2052 N N . GLY A 1 258 ? 36.029 7.371 -46.967 1.00 68.44 258 GLY A N 1
ATOM 2053 C CA . GLY A 1 258 ? 37.461 7.106 -46.771 1.00 68.44 258 GLY A CA 1
ATOM 2054 C C . GLY A 1 258 ? 37.794 5.622 -46.588 1.00 68.44 258 GLY A C 1
ATOM 2055 O O . GLY A 1 258 ? 36.974 4.828 -46.105 1.00 68.44 258 GLY A O 1
ATOM 2056 N N . ARG A 1 259 ? 39.021 5.228 -46.965 1.00 54.50 259 ARG A N 1
ATOM 2057 C CA . ARG A 1 259 ? 39.548 3.891 -46.645 1.00 54.50 259 ARG A CA 1
ATOM 2058 C C . ARG A 1 259 ? 39.618 3.738 -45.126 1.00 54.50 259 ARG A C 1
ATOM 2060 O O . ARG A 1 259 ? 40.114 4.618 -44.427 1.00 54.50 259 ARG A O 1
ATOM 2067 N N . ARG A 1 260 ? 39.139 2.601 -44.609 1.00 52.41 260 ARG A N 1
ATOM 2068 C CA . ARG A 1 260 ? 39.256 2.247 -43.185 1.00 52.41 260 ARG A CA 1
ATOM 2069 C C . ARG A 1 260 ? 40.738 2.229 -42.794 1.00 52.41 260 ARG A C 1
ATOM 2071 O O . ARG A 1 260 ? 41.438 1.285 -43.136 1.00 52.41 260 ARG A O 1
ATOM 2078 N N . MET A 1 261 ? 41.201 3.245 -42.066 1.00 44.97 261 MET A N 1
ATOM 2079 C CA . MET A 1 261 ? 42.597 3.334 -41.609 1.00 44.97 261 MET A CA 1
ATOM 2080 C C . MET A 1 261 ? 42.866 2.616 -40.273 1.00 44.97 261 MET A C 1
ATOM 2082 O O . MET A 1 261 ? 43.960 2.707 -39.731 1.00 44.97 261 MET A O 1
ATOM 2086 N N . ARG A 1 262 ? 41.898 1.865 -39.730 1.00 46.34 262 ARG A N 1
ATOM 2087 C CA . ARG A 1 262 ? 42.103 1.008 -38.551 1.00 46.34 262 ARG A CA 1
ATOM 2088 C C . ARG A 1 262 ? 41.901 -0.457 -38.920 1.00 46.34 262 ARG A C 1
ATOM 2090 O O . ARG A 1 262 ? 40.885 -0.805 -39.525 1.00 46.34 262 ARG A O 1
ATOM 2097 N N . GLY A 1 263 ? 42.863 -1.297 -38.524 1.00 42.38 263 GLY A N 1
ATOM 2098 C CA . GLY A 1 263 ? 42.731 -2.756 -38.516 1.00 42.38 263 GLY A CA 1
ATOM 2099 C C . GLY A 1 263 ? 41.444 -3.192 -37.811 1.00 42.38 263 GLY A C 1
ATOM 2100 O O . GLY A 1 263 ? 40.866 -2.411 -37.057 1.00 42.38 263 GLY A O 1
ATOM 2101 N N . ARG A 1 264 ? 40.966 -4.408 -38.114 1.00 39.12 264 ARG A N 1
ATOM 2102 C CA . ARG A 1 264 ? 39.673 -4.962 -37.668 1.00 39.12 264 ARG A CA 1
ATOM 2103 C C . ARG A 1 264 ? 39.406 -4.669 -36.188 1.00 39.12 264 ARG A C 1
ATOM 2105 O O . ARG A 1 264 ? 39.821 -5.419 -35.316 1.00 39.12 264 ARG A O 1
ATOM 2112 N N . TYR A 1 265 ? 38.671 -3.594 -35.918 1.00 44.38 265 TYR A N 1
ATOM 2113 C CA . TYR A 1 265 ? 38.034 -3.388 -34.631 1.00 44.38 265 TYR A CA 1
ATOM 2114 C C . TYR A 1 265 ? 36.830 -4.324 -34.603 1.00 44.38 265 TYR A C 1
ATOM 2116 O O . TYR A 1 265 ? 35.773 -4.018 -35.157 1.00 44.38 265 TYR A O 1
ATOM 2124 N N . THR A 1 266 ? 37.017 -5.511 -34.042 1.00 48.09 266 THR A N 1
ATOM 2125 C CA . THR A 1 266 ? 35.907 -6.358 -33.621 1.00 48.09 266 THR A CA 1
ATOM 2126 C C . THR A 1 266 ? 35.235 -5.644 -32.458 1.00 48.09 266 THR A C 1
ATOM 2128 O O . THR A 1 266 ? 35.861 -5.427 -31.419 1.00 48.09 266 THR A O 1
ATOM 2131 N N . ARG A 1 267 ? 33.981 -5.204 -32.645 1.00 60.91 267 ARG A N 1
ATOM 2132 C CA . ARG A 1 267 ? 33.162 -4.728 -31.524 1.00 60.91 267 ARG A CA 1
ATOM 2133 C C . ARG A 1 267 ? 33.180 -5.835 -30.475 1.00 60.91 267 ARG A C 1
ATOM 2135 O O . ARG A 1 267 ? 32.856 -6.970 -30.800 1.00 60.91 267 ARG A O 1
ATOM 2142 N N . ARG A 1 268 ? 33.614 -5.497 -29.260 1.00 72.44 268 ARG A N 1
ATOM 2143 C CA . ARG A 1 268 ? 33.732 -6.470 -28.168 1.00 72.44 268 ARG A CA 1
ATOM 2144 C C . ARG A 1 268 ? 32.373 -7.039 -27.757 1.00 72.44 268 ARG A C 1
ATOM 2146 O O . ARG A 1 268 ? 32.330 -8.168 -27.308 1.00 72.44 268 ARG A O 1
ATOM 2153 N N . TRP A 1 269 ? 31.313 -6.249 -27.933 1.00 76.69 269 TRP A N 1
ATOM 2154 C CA . TRP A 1 269 ? 29.950 -6.585 -27.543 1.00 76.69 269 TRP A CA 1
ATOM 2155 C C . TRP A 1 269 ? 28.985 -6.290 -28.691 1.00 76.69 269 TRP A C 1
ATOM 2157 O O . TRP A 1 269 ? 29.051 -5.216 -29.305 1.00 76.69 269 TRP A O 1
ATOM 2167 N N . THR A 1 270 ? 28.098 -7.234 -28.973 1.00 81.12 270 THR A N 1
ATOM 2168 C CA . THR A 1 270 ? 26.929 -7.076 -29.840 1.00 81.12 270 THR A CA 1
ATOM 2169 C C . THR A 1 270 ? 25.807 -6.344 -29.100 1.00 81.12 270 THR A C 1
ATOM 2171 O O . THR A 1 270 ? 25.859 -6.160 -27.884 1.00 81.12 270 THR A O 1
ATOM 2174 N N . ALA A 1 271 ? 24.789 -5.880 -29.829 1.00 74.62 271 ALA A N 1
ATOM 2175 C CA . ALA A 1 271 ? 23.634 -5.241 -29.203 1.00 74.62 271 ALA A CA 1
ATOM 2176 C C . ALA A 1 271 ? 22.895 -6.213 -28.264 1.00 74.62 271 ALA A C 1
ATOM 2178 O O . ALA A 1 271 ? 22.550 -5.831 -27.150 1.00 74.62 271 ALA A O 1
ATOM 2179 N N . ASP A 1 272 ? 22.721 -7.468 -28.671 1.00 71.38 272 ASP A N 1
ATOM 2180 C CA . ASP A 1 272 ? 22.020 -8.467 -27.863 1.00 71.38 272 ASP A CA 1
ATOM 2181 C C . ASP A 1 272 ? 22.807 -8.802 -26.589 1.00 71.38 272 ASP A C 1
ATOM 2183 O O . ASP A 1 272 ? 22.254 -8.702 -25.497 1.00 71.38 272 ASP A O 1
ATOM 2187 N N . GLU A 1 273 ? 24.129 -8.999 -26.689 1.00 80.00 273 GLU A N 1
ATOM 2188 C CA . GLU A 1 273 ? 24.998 -9.192 -25.514 1.00 80.00 273 GLU A CA 1
ATOM 2189 C C . GLU A 1 273 ? 24.923 -8.001 -24.540 1.00 80.00 273 GLU A C 1
ATOM 2191 O O . GLU A 1 273 ? 24.877 -8.181 -23.323 1.00 80.00 273 GLU A O 1
ATOM 2196 N N . MET A 1 274 ? 24.869 -6.760 -25.045 1.00 87.94 274 MET A N 1
ATOM 2197 C CA . MET A 1 274 ? 24.688 -5.579 -24.187 1.00 87.94 274 MET A CA 1
ATOM 2198 C C . MET A 1 274 ? 23.353 -5.612 -23.429 1.00 87.94 274 MET A C 1
ATOM 2200 O O . MET A 1 274 ? 23.296 -5.171 -22.277 1.00 87.94 274 MET A O 1
ATOM 2204 N N . ILE A 1 275 ? 22.282 -6.100 -24.063 1.00 86.38 275 ILE A N 1
ATOM 2205 C CA . ILE A 1 275 ? 20.966 -6.244 -23.434 1.00 86.38 275 ILE A CA 1
ATOM 2206 C C . ILE A 1 275 ? 20.963 -7.402 -22.431 1.00 86.38 275 ILE A C 1
ATOM 2208 O O . ILE A 1 275 ? 20.405 -7.231 -21.349 1.00 86.38 275 ILE A O 1
ATOM 2212 N N . ASP A 1 276 ? 21.642 -8.510 -22.719 1.00 82.69 276 ASP A N 1
ATOM 2213 C CA . ASP A 1 276 ? 21.791 -9.647 -21.802 1.00 82.69 276 ASP A CA 1
ATOM 2214 C C . ASP A 1 276 ? 22.547 -9.255 -20.525 1.00 82.69 276 ASP A C 1
ATOM 2216 O O . ASP A 1 276 ? 22.104 -9.551 -19.408 1.00 82.69 276 ASP A O 1
ATOM 2220 N N . HIS A 1 277 ? 23.647 -8.506 -20.658 1.00 91.31 277 HIS A N 1
ATOM 2221 C CA . HIS A 1 277 ? 24.361 -7.942 -19.509 1.00 91.31 277 HIS A CA 1
ATOM 2222 C C . HIS A 1 277 ? 23.466 -7.000 -18.699 1.00 91.31 277 HIS A C 1
ATOM 2224 O O . HIS A 1 277 ? 23.434 -7.070 -17.469 1.00 91.31 277 HIS A O 1
ATOM 2230 N N . LEU A 1 278 ? 22.695 -6.141 -19.372 1.00 93.25 278 LEU A N 1
ATOM 2231 C CA . LEU A 1 278 ? 21.788 -5.216 -18.700 1.00 93.25 278 LEU A CA 1
ATOM 2232 C C . LEU A 1 278 ? 20.634 -5.944 -17.991 1.00 93.25 278 LEU A C 1
ATOM 2234 O O . LEU A 1 278 ? 20.273 -5.576 -16.874 1.00 93.25 278 LEU A O 1
ATOM 2238 N N . ALA A 1 279 ? 20.075 -6.988 -18.600 1.00 91.50 279 ALA A N 1
ATOM 2239 C CA . ALA A 1 279 ? 19.051 -7.841 -18.006 1.00 91.50 279 ALA A CA 1
ATOM 2240 C C . ALA A 1 279 ? 19.585 -8.586 -16.771 1.00 91.50 279 ALA A C 1
ATOM 2242 O O . ALA A 1 279 ? 18.923 -8.617 -15.730 1.00 91.50 279 ALA A O 1
ATOM 2243 N N . THR A 1 280 ? 20.810 -9.108 -16.857 1.00 93.50 280 THR A N 1
ATOM 2244 C CA . THR A 1 280 ? 21.511 -9.754 -15.737 1.00 93.50 280 THR A CA 1
ATOM 2245 C C . THR A 1 280 ? 21.701 -8.781 -14.577 1.00 93.50 280 THR A C 1
ATOM 2247 O O . THR A 1 280 ? 21.315 -9.084 -13.446 1.00 93.50 280 THR A O 1
ATOM 2250 N N . PHE A 1 281 ? 22.197 -7.575 -14.864 1.00 94.88 281 PHE A N 1
ATOM 2251 C CA . PHE A 1 281 ? 22.315 -6.507 -13.876 1.00 94.88 281 PHE A CA 1
ATOM 2252 C C . PHE A 1 281 ? 20.972 -6.184 -13.212 1.00 94.88 281 PHE A C 1
ATOM 2254 O O . PHE A 1 281 ? 20.896 -6.135 -11.987 1.00 94.88 281 PHE A O 1
ATOM 2261 N N . LEU A 1 282 ? 19.900 -5.983 -13.988 1.00 93.88 282 LEU A N 1
ATOM 2262 C CA . LEU A 1 282 ? 18.598 -5.592 -13.437 1.00 93.88 282 LEU A CA 1
ATOM 2263 C C . LEU A 1 282 ? 18.049 -6.628 -12.445 1.00 93.88 282 LEU A C 1
ATOM 2265 O O . LEU A 1 282 ? 17.468 -6.225 -11.437 1.00 93.88 282 LEU A O 1
ATOM 2269 N N . ARG A 1 283 ? 18.268 -7.930 -12.691 1.00 91.56 283 ARG A N 1
ATOM 2270 C CA . ARG A 1 283 ? 17.876 -9.012 -11.767 1.00 91.56 283 ARG A CA 1
ATOM 2271 C C . ARG A 1 283 ? 18.667 -9.001 -10.459 1.00 91.56 283 ARG A C 1
ATOM 2273 O O . ARG A 1 283 ? 18.101 -9.280 -9.406 1.00 91.56 283 ARG A O 1
ATOM 2280 N N . GLN A 1 284 ? 19.967 -8.731 -10.532 1.00 89.88 284 GLN A N 1
ATOM 2281 C CA . GLN A 1 284 ? 20.875 -8.817 -9.384 1.00 89.88 284 GLN A CA 1
ATOM 2282 C C . GLN A 1 284 ? 20.872 -7.538 -8.538 1.00 89.88 284 GLN A C 1
ATOM 2284 O O . GLN A 1 284 ? 21.034 -7.589 -7.318 1.00 89.88 284 GLN A O 1
ATOM 2289 N N . ALA A 1 285 ? 20.694 -6.383 -9.178 1.00 86.75 285 ALA A N 1
ATOM 2290 C CA . ALA A 1 285 ? 20.859 -5.093 -8.539 1.00 86.75 285 ALA A CA 1
ATOM 2291 C C . ALA A 1 285 ? 19.631 -4.681 -7.707 1.00 86.75 285 ALA A C 1
ATOM 2293 O O . ALA A 1 285 ? 18.485 -4.905 -8.108 1.00 86.75 285 ALA A O 1
ATOM 2294 N N . PRO A 1 286 ? 19.840 -3.979 -6.577 1.00 79.81 286 PRO A N 1
ATOM 2295 C CA . PRO A 1 286 ? 18.752 -3.412 -5.781 1.00 79.81 286 PRO A CA 1
ATOM 2296 C C . PRO A 1 286 ? 18.088 -2.196 -6.450 1.00 79.81 286 PRO A C 1
ATOM 2298 O O . PRO A 1 286 ? 17.033 -1.756 -5.993 1.00 79.81 286 PRO A O 1
ATOM 2301 N N . ALA A 1 287 ? 18.710 -1.632 -7.493 1.00 83.50 287 ALA A N 1
ATOM 2302 C CA . ALA A 1 287 ? 18.215 -0.488 -8.251 1.00 83.50 287 ALA A CA 1
ATOM 2303 C C . ALA A 1 287 ? 18.764 -0.481 -9.691 1.00 83.50 287 ALA A C 1
ATOM 2305 O O . ALA A 1 287 ? 19.890 -0.892 -9.942 1.00 83.50 287 ALA A O 1
ATOM 2306 N N . GLY A 1 288 ? 17.992 0.069 -10.636 1.00 86.12 288 GLY A N 1
ATOM 2307 C CA . GLY A 1 288 ? 18.355 0.156 -12.062 1.00 86.12 288 GLY A CA 1
ATOM 2308 C C . GLY A 1 288 ? 18.992 1.487 -12.497 1.00 86.12 288 GLY A C 1
ATOM 2309 O O . GLY A 1 288 ? 18.624 2.024 -13.552 1.00 86.12 288 GLY A O 1
ATOM 2310 N N . SER A 1 289 ? 19.855 2.089 -11.671 1.00 89.94 289 SER A N 1
ATOM 2311 C CA . SER A 1 289 ? 20.541 3.347 -12.015 1.00 89.94 289 SER A CA 1
ATOM 2312 C C . SER A 1 289 ? 21.743 3.110 -12.940 1.00 89.94 289 SER A C 1
ATOM 2314 O O . SER A 1 289 ? 22.304 2.017 -12.979 1.00 89.94 289 SER A O 1
ATOM 2316 N N . LEU A 1 290 ? 22.129 4.141 -13.700 1.00 89.81 290 LEU A N 1
ATOM 2317 C CA . LEU A 1 290 ? 23.297 4.085 -14.588 1.00 89.81 290 LEU A CA 1
ATOM 2318 C C . LEU A 1 290 ? 24.605 3.932 -13.796 1.00 89.81 290 LEU A C 1
ATOM 2320 O O . LEU A 1 290 ? 25.496 3.208 -14.227 1.00 89.81 290 LEU A O 1
ATOM 2324 N N . ASP A 1 291 ? 24.709 4.591 -12.641 1.00 90.31 291 ASP A N 1
ATOM 2325 C CA . ASP A 1 291 ? 25.908 4.538 -11.799 1.00 90.31 291 ASP A CA 1
ATOM 2326 C C . ASP A 1 291 ? 26.096 3.152 -11.181 1.00 90.31 291 ASP A C 1
ATOM 2328 O O . ASP A 1 291 ? 27.178 2.582 -11.301 1.00 90.31 291 ASP A O 1
ATOM 2332 N N . ALA A 1 292 ? 25.019 2.555 -10.653 1.00 91.12 292 ALA A N 1
ATOM 2333 C CA . ALA A 1 292 ? 25.049 1.185 -10.140 1.00 91.12 292 ALA A CA 1
ATOM 2334 C C . ALA A 1 292 ? 25.404 0.175 -11.241 1.00 91.12 292 ALA A C 1
ATOM 2336 O O . ALA A 1 292 ? 26.138 -0.779 -10.999 1.00 91.12 292 ALA A O 1
ATOM 2337 N N . TYR A 1 293 ? 24.932 0.402 -12.472 1.00 94.50 293 TYR A N 1
ATOM 2338 C CA . TYR A 1 293 ? 25.333 -0.423 -13.607 1.00 94.50 293 TYR A CA 1
ATOM 2339 C C . TYR A 1 293 ? 26.818 -0.268 -13.938 1.00 94.50 293 TYR A C 1
ATOM 2341 O O . TYR A 1 293 ? 27.487 -1.259 -14.191 1.00 94.50 293 TYR A O 1
ATOM 2349 N N . ASN A 1 294 ? 27.354 0.955 -13.940 1.00 93.38 294 ASN A N 1
ATOM 2350 C CA . ASN A 1 294 ? 28.776 1.175 -14.206 1.00 93.38 294 ASN A CA 1
ATOM 2351 C C . ASN A 1 294 ? 29.666 0.520 -13.144 1.00 93.38 294 ASN A C 1
ATOM 2353 O O . ASN A 1 294 ? 30.745 0.043 -13.480 1.00 93.38 294 ASN A O 1
ATOM 2357 N N . GLU A 1 295 ? 29.239 0.508 -11.882 1.00 92.44 295 GLU A N 1
ATOM 2358 C CA . GLU A 1 295 ? 29.912 -0.232 -10.811 1.00 92.44 295 GLU A CA 1
ATOM 2359 C C . GLU A 1 295 ? 29.873 -1.737 -11.077 1.00 92.44 295 GLU A C 1
ATOM 2361 O O . GLU A 1 295 ? 30.930 -2.349 -11.217 1.00 92.44 295 GLU A O 1
ATOM 2366 N N . TRP A 1 296 ? 28.682 -2.302 -11.288 1.00 94.31 296 TRP A N 1
ATOM 2367 C CA . TRP A 1 296 ? 28.512 -3.719 -11.615 1.00 94.31 296 TRP A CA 1
ATOM 2368 C C . TRP A 1 296 ? 29.306 -4.139 -12.862 1.00 94.31 296 TRP A C 1
ATOM 2370 O O . TRP A 1 296 ? 29.954 -5.183 -12.874 1.00 94.31 296 TRP A O 1
ATOM 2380 N N . ALA A 1 297 ? 29.328 -3.305 -13.903 1.00 93.12 297 ALA A N 1
ATOM 2381 C CA . ALA A 1 297 ? 30.004 -3.599 -15.160 1.00 93.12 297 ALA A CA 1
ATOM 2382 C C . ALA A 1 297 ? 31.529 -3.698 -15.020 1.00 93.12 297 ALA A C 1
ATOM 2384 O O . ALA A 1 297 ? 32.151 -4.467 -15.753 1.00 93.12 297 ALA A O 1
ATOM 2385 N N . ARG A 1 298 ? 32.131 -2.954 -14.078 1.00 90.94 298 ARG A N 1
ATOM 2386 C CA . ARG A 1 298 ? 33.572 -3.054 -13.782 1.00 90.94 298 ARG A CA 1
ATOM 2387 C C . ARG A 1 298 ? 33.937 -4.406 -13.176 1.00 90.94 298 ARG A C 1
ATOM 2389 O O . ARG A 1 298 ? 35.042 -4.881 -13.407 1.00 90.94 298 ARG A O 1
ATOM 2396 N N . GLU A 1 299 ? 33.020 -5.004 -12.425 1.00 91.00 299 GLU A N 1
ATOM 2397 C CA . GLU A 1 299 ? 33.221 -6.285 -11.741 1.00 91.00 299 GLU A CA 1
ATOM 2398 C C . GLU A 1 299 ? 32.841 -7.493 -12.615 1.00 91.00 299 GLU A C 1
ATOM 2400 O O . GLU A 1 299 ? 33.334 -8.591 -12.380 1.00 91.00 299 GLU A O 1
ATOM 2405 N N . ASN A 1 300 ? 32.001 -7.297 -13.641 1.00 88.56 300 ASN A N 1
ATOM 2406 C CA . ASN A 1 300 ? 31.384 -8.376 -14.428 1.00 88.56 300 ASN A CA 1
ATOM 2407 C C . ASN A 1 300 ? 31.817 -8.410 -15.907 1.00 88.56 300 ASN A C 1
ATOM 2409 O O . ASN A 1 300 ? 31.114 -8.987 -16.732 1.00 88.56 300 ASN A O 1
ATOM 2413 N N . ASP A 1 301 ? 32.943 -7.769 -16.248 1.00 87.62 301 ASP A N 1
ATOM 2414 C CA . ASP A 1 301 ? 33.448 -7.624 -17.625 1.00 87.62 301 ASP A CA 1
ATOM 2415 C C . ASP A 1 301 ? 32.347 -7.230 -18.625 1.00 87.62 301 ASP A C 1
ATOM 2417 O O . ASP A 1 301 ? 32.193 -7.835 -19.677 1.00 87.62 301 ASP A O 1
ATOM 2421 N N . ALA A 1 302 ? 31.540 -6.226 -18.279 1.00 90.06 302 ALA A N 1
ATOM 2422 C CA . ALA A 1 302 ? 30.376 -5.834 -19.067 1.00 90.06 302 ALA A CA 1
ATOM 2423 C C . ALA A 1 302 ? 30.626 -4.516 -19.833 1.00 90.06 302 ALA A C 1
ATOM 2425 O O . ALA A 1 302 ? 31.496 -3.714 -19.467 1.00 90.06 302 ALA A O 1
ATOM 2426 N N . PRO A 1 303 ? 29.867 -4.225 -20.906 1.00 90.06 303 PRO A N 1
ATOM 2427 C CA . PRO A 1 303 ? 29.957 -2.950 -21.614 1.00 90.06 303 PRO A CA 1
ATOM 2428 C C . PRO A 1 303 ? 29.639 -1.785 -20.674 1.00 90.06 303 PRO A C 1
ATOM 2430 O O . PRO A 1 303 ? 28.616 -1.796 -20.000 1.00 90.06 303 PRO A O 1
ATOM 2433 N N . GLY A 1 304 ? 30.468 -0.738 -20.665 1.00 90.38 304 GLY A N 1
ATOM 2434 C CA . GLY A 1 304 ? 30.199 0.457 -19.859 1.00 90.38 304 GLY A CA 1
ATOM 2435 C C . GLY A 1 304 ? 28.879 1.142 -20.237 1.00 90.38 304 GLY A C 1
ATOM 2436 O O . GLY A 1 304 ? 28.445 1.103 -21.391 1.00 90.38 304 GLY A O 1
ATOM 2437 N N . GLY A 1 305 ? 28.246 1.833 -19.288 1.00 89.00 305 GLY A N 1
ATOM 2438 C CA . GLY A 1 305 ? 26.936 2.454 -19.495 1.00 89.00 305 GLY A CA 1
ATOM 2439 C C . GLY A 1 305 ? 26.913 3.497 -20.620 1.00 89.00 305 GLY A C 1
ATOM 2440 O O . GLY A 1 305 ? 25.909 3.633 -21.320 1.00 89.00 305 GLY A O 1
ATOM 2441 N N . GLN A 1 306 ? 28.031 4.188 -20.870 1.00 85.44 306 GLN A N 1
ATOM 2442 C CA . GLN A 1 306 ? 28.158 5.085 -22.025 1.00 85.44 306 GLN A CA 1
ATOM 2443 C C . GLN A 1 306 ? 28.114 4.319 -23.357 1.00 85.44 306 GLN A C 1
ATOM 2445 O O . GLN A 1 306 ? 27.496 4.792 -24.307 1.00 85.44 306 GLN A O 1
ATOM 2450 N N . THR A 1 307 ? 28.712 3.127 -23.424 1.00 87.31 307 THR A N 1
ATOM 2451 C CA . THR A 1 307 ? 28.656 2.245 -24.600 1.00 87.31 307 THR A CA 1
ATOM 2452 C C . THR A 1 307 ? 27.223 1.798 -24.875 1.00 87.31 307 THR A C 1
ATOM 2454 O O . THR A 1 307 ? 26.762 1.921 -26.006 1.00 87.31 307 THR A O 1
ATOM 2457 N N . ILE A 1 308 ? 26.484 1.392 -23.835 1.00 88.69 308 ILE A N 1
ATOM 2458 C CA . ILE A 1 308 ? 25.057 1.045 -23.943 1.00 88.69 308 ILE A CA 1
ATOM 2459 C C . ILE A 1 308 ? 24.243 2.236 -24.466 1.00 88.69 308 ILE A C 1
ATOM 2461 O O . ILE A 1 308 ? 23.472 2.099 -25.412 1.00 88.69 308 ILE A O 1
ATOM 2465 N N . ARG A 1 309 ? 24.430 3.437 -23.905 1.00 86.50 309 ARG A N 1
ATOM 2466 C CA . ARG A 1 309 ? 23.718 4.641 -24.373 1.00 86.50 309 ARG A CA 1
ATOM 2467 C C . ARG A 1 309 ? 24.059 5.001 -25.813 1.00 86.50 309 ARG A C 1
ATOM 2469 O O . ARG A 1 309 ? 23.178 5.411 -26.562 1.00 86.50 309 ARG A O 1
ATOM 2476 N N . ASN A 1 310 ? 25.321 4.847 -26.202 1.00 81.81 310 ASN A N 1
ATOM 2477 C CA . ASN A 1 310 ? 25.748 5.085 -27.573 1.00 81.81 310 ASN A CA 1
ATOM 2478 C C . ASN A 1 310 ? 25.117 4.081 -28.546 1.00 81.81 310 ASN A C 1
ATOM 2480 O O . ASN A 1 310 ? 24.884 4.458 -29.687 1.00 81.81 310 ASN A O 1
ATOM 2484 N N . GLN A 1 311 ? 24.807 2.856 -28.115 1.00 81.19 311 GLN A N 1
ATOM 2485 C CA . GLN A 1 311 ? 24.148 1.855 -28.956 1.00 81.19 311 GLN A CA 1
ATOM 2486 C C . GLN A 1 311 ? 22.626 2.059 -29.036 1.00 81.19 311 GLN A C 1
ATOM 2488 O O . GLN A 1 311 ? 22.063 2.041 -30.125 1.00 81.19 311 GLN A O 1
ATOM 2493 N N . PHE A 1 312 ? 21.957 2.292 -27.904 1.00 78.94 312 PHE A N 1
ATOM 2494 C CA . PHE A 1 312 ? 20.487 2.303 -27.807 1.00 78.94 312 PHE A CA 1
ATOM 2495 C C . PHE A 1 312 ? 19.877 3.700 -27.645 1.00 78.94 312 PHE A C 1
ATOM 2497 O O . PHE A 1 312 ? 18.719 3.832 -27.274 1.00 78.94 312 PHE A O 1
ATOM 2504 N N . GLY A 1 313 ? 20.656 4.764 -27.838 1.00 79.06 313 GLY A N 1
ATOM 2505 C CA . GLY A 1 313 ? 20.212 6.155 -27.720 1.00 79.06 313 GLY A CA 1
ATOM 2506 C C . GLY A 1 313 ? 20.082 6.657 -26.277 1.00 79.06 313 GLY A C 1
ATOM 2507 O O . GLY A 1 313 ? 20.635 7.705 -25.931 1.00 79.06 313 GLY A O 1
ATOM 2508 N N . SER A 1 314 ? 19.378 5.929 -25.406 1.00 84.06 314 SER A N 1
ATOM 2509 C CA . SER A 1 314 ? 19.180 6.327 -24.008 1.00 84.06 314 SER A CA 1
ATOM 2510 C C . SER A 1 314 ? 19.225 5.157 -23.025 1.00 84.06 314 SER A C 1
ATOM 2512 O O . SER A 1 314 ? 18.957 4.010 -23.368 1.00 84.06 314 SER A O 1
ATOM 2514 N N . TRP A 1 315 ? 19.527 5.461 -21.757 1.00 87.69 315 TRP A N 1
ATOM 2515 C CA . TRP A 1 315 ? 19.497 4.470 -20.675 1.00 87.69 315 TRP A CA 1
ATOM 2516 C C . TRP A 1 315 ? 18.090 3.902 -20.446 1.00 87.69 315 TRP A C 1
ATOM 2518 O O . TRP A 1 315 ? 17.933 2.715 -20.178 1.00 87.69 315 TRP A O 1
ATOM 2528 N N . ARG A 1 316 ? 17.059 4.748 -20.579 1.00 86.69 316 ARG A N 1
ATOM 2529 C CA . ARG A 1 316 ? 15.654 4.339 -20.444 1.00 86.69 316 ARG A CA 1
ATOM 2530 C C . ARG A 1 316 ? 15.262 3.348 -21.539 1.00 86.69 316 ARG A C 1
ATOM 2532 O O . ARG A 1 316 ? 14.638 2.338 -21.233 1.00 86.69 316 ARG A O 1
ATOM 2539 N N . GLU A 1 317 ? 15.653 3.619 -22.780 1.00 84.12 317 GLU A N 1
ATOM 2540 C CA . GLU A 1 317 ? 15.369 2.743 -23.920 1.00 84.12 317 GLU A CA 1
ATOM 2541 C C . GLU A 1 317 ? 16.093 1.398 -23.779 1.00 84.12 317 GLU A C 1
ATOM 2543 O O . GLU A 1 317 ? 15.457 0.349 -23.871 1.00 84.12 317 GLU A O 1
ATOM 2548 N N . ALA A 1 318 ? 17.385 1.414 -23.430 1.00 88.50 318 ALA A N 1
ATOM 2549 C CA . ALA A 1 318 ? 18.143 0.193 -23.154 1.00 88.50 318 ALA A CA 1
ATOM 2550 C C . ALA A 1 318 ? 17.497 -0.648 -22.038 1.00 88.50 318 ALA A C 1
ATOM 2552 O O . ALA A 1 318 ? 17.294 -1.850 -22.199 1.00 88.50 318 ALA A O 1
ATOM 2553 N N . ARG A 1 319 ? 17.098 -0.013 -20.925 1.00 92.25 319 ARG A N 1
ATOM 2554 C CA . ARG A 1 319 ? 16.400 -0.694 -19.822 1.00 92.25 319 ARG A CA 1
ATOM 2555 C C . ARG A 1 319 ? 15.059 -1.275 -20.244 1.00 92.25 319 ARG A C 1
ATOM 2557 O O . ARG A 1 319 ? 14.724 -2.364 -19.803 1.00 92.25 319 ARG A O 1
ATOM 2564 N N . THR A 1 320 ? 14.301 -0.567 -21.073 1.00 89.62 320 THR A N 1
ATOM 2565 C CA . THR A 1 320 ? 13.003 -1.051 -21.564 1.00 89.62 320 THR A CA 1
ATOM 2566 C C . THR A 1 320 ? 13.194 -2.308 -22.408 1.00 89.62 320 THR A C 1
ATOM 2568 O O . THR A 1 320 ? 12.516 -3.302 -22.169 1.00 89.62 320 THR A O 1
ATOM 2571 N N . ARG A 1 321 ? 14.186 -2.321 -23.308 1.00 87.12 321 ARG A N 1
ATOM 2572 C CA . ARG A 1 321 ? 14.550 -3.515 -24.091 1.00 87.12 321 ARG A CA 1
ATOM 2573 C C . ARG A 1 321 ? 14.998 -4.680 -23.203 1.00 87.12 321 ARG A C 1
ATOM 2575 O O . ARG A 1 321 ? 14.544 -5.798 -23.408 1.00 87.12 321 ARG A O 1
ATOM 2582 N N . ALA A 1 322 ? 15.807 -4.416 -22.176 1.00 90.31 322 ALA A N 1
ATOM 2583 C CA . ALA A 1 322 ? 16.203 -5.439 -21.207 1.00 90.31 322 ALA A CA 1
ATOM 2584 C C . ALA A 1 322 ? 15.015 -5.988 -20.402 1.00 90.31 322 ALA A C 1
ATOM 2586 O O . ALA A 1 322 ? 14.921 -7.192 -20.198 1.00 90.31 322 ALA A O 1
ATOM 2587 N N . LEU A 1 323 ? 14.070 -5.143 -19.983 1.00 91.88 323 LEU A N 1
ATOM 2588 C CA . LEU A 1 323 ? 12.847 -5.592 -19.309 1.00 91.88 323 LEU A CA 1
ATOM 2589 C C . LEU A 1 323 ? 11.941 -6.412 -20.235 1.00 91.88 323 LEU A C 1
ATOM 2591 O O . LEU A 1 323 ? 11.330 -7.368 -19.775 1.00 91.88 323 LEU A O 1
ATOM 2595 N N . LEU A 1 324 ? 11.874 -6.076 -21.525 1.00 87.81 324 LEU A N 1
ATOM 2596 C CA . LEU A 1 324 ? 11.144 -6.865 -22.521 1.00 87.81 324 LEU A CA 1
ATOM 2597 C C . LEU A 1 324 ? 11.782 -8.241 -22.748 1.00 87.81 324 LEU A C 1
ATOM 2599 O O . LEU A 1 324 ? 11.054 -9.224 -22.848 1.00 87.81 324 LEU A O 1
ATOM 2603 N N . LEU A 1 325 ? 13.116 -8.328 -22.764 1.00 85.44 325 LEU A N 1
ATOM 2604 C CA . LEU A 1 325 ? 13.827 -9.610 -22.769 1.00 85.44 325 LEU A CA 1
ATOM 2605 C C . LEU A 1 325 ? 13.533 -10.409 -21.491 1.00 85.44 325 LEU A C 1
ATOM 2607 O O . LEU A 1 325 ? 13.222 -11.590 -21.542 1.00 85.44 325 LEU A O 1
ATOM 2611 N N . LEU A 1 326 ? 13.604 -9.769 -20.324 1.00 89.69 326 LEU A N 1
ATOM 2612 C CA . LEU A 1 326 ? 13.300 -10.428 -19.053 1.00 89.69 326 LEU A CA 1
ATOM 2613 C C . LEU A 1 326 ? 11.865 -10.955 -19.001 1.00 89.69 326 LEU A C 1
ATOM 2615 O O . LEU A 1 326 ? 11.646 -12.049 -18.487 1.00 89.69 326 LEU A O 1
ATOM 2619 N N . ARG A 1 327 ? 10.929 -10.196 -19.572 1.00 89.94 327 ARG A N 1
ATOM 2620 C CA . ARG A 1 327 ? 9.529 -10.570 -19.739 1.00 89.94 327 ARG A CA 1
ATOM 2621 C C . ARG A 1 327 ? 9.363 -11.780 -20.651 1.00 89.94 327 ARG A C 1
ATOM 2623 O O . ARG A 1 327 ? 8.677 -12.720 -20.266 1.00 89.94 327 ARG A O 1
ATOM 2630 N N . SER A 1 328 ? 10.000 -11.778 -21.826 1.00 84.62 328 SER A N 1
ATOM 2631 C CA . SER A 1 328 ? 9.853 -12.875 -22.791 1.00 84.62 328 SER A CA 1
ATOM 2632 C C . SER A 1 328 ? 10.258 -14.225 -22.203 1.00 84.62 328 SER A C 1
ATOM 2634 O O . SER A 1 328 ? 9.630 -15.225 -22.524 1.00 84.62 328 SER A O 1
ATOM 2636 N N . LEU A 1 329 ? 11.221 -14.247 -21.279 1.00 85.44 329 LEU A N 1
ATOM 2637 C CA . LEU A 1 329 ? 11.695 -15.470 -20.627 1.00 85.44 329 LEU A CA 1
ATOM 2638 C C . LEU A 1 329 ? 10.658 -16.176 -19.740 1.00 85.44 329 LEU A C 1
ATOM 2640 O O . LEU A 1 329 ? 10.827 -17.359 -19.475 1.00 85.44 329 LEU A O 1
ATOM 2644 N N . TRP A 1 330 ? 9.611 -15.489 -19.272 1.00 86.94 330 TRP A N 1
ATOM 2645 C CA . TRP A 1 330 ? 8.528 -16.119 -18.498 1.00 86.94 330 TRP A CA 1
ATOM 2646 C C . TRP A 1 330 ? 7.149 -15.992 -19.158 1.00 86.94 330 TRP A C 1
ATOM 2648 O O . TRP A 1 330 ? 6.204 -16.636 -18.709 1.00 86.94 330 TRP A O 1
ATOM 2658 N N . THR A 1 331 ? 7.007 -15.194 -20.222 1.00 80.88 331 THR A N 1
ATOM 2659 C CA . THR A 1 331 ? 5.766 -15.122 -21.014 1.00 80.88 331 THR A CA 1
ATOM 2660 C C . THR A 1 331 ? 5.755 -16.037 -22.234 1.00 80.88 331 THR A C 1
ATOM 2662 O O . THR A 1 331 ? 4.674 -16.376 -22.703 1.00 80.88 331 THR A O 1
ATOM 2665 N N . ASP A 1 332 ? 6.922 -16.373 -22.789 1.00 71.00 332 ASP A N 1
ATOM 2666 C CA . ASP A 1 332 ? 7.052 -17.199 -23.993 1.00 71.00 332 ASP A CA 1
ATOM 2667 C C . ASP A 1 332 ? 7.470 -18.618 -23.568 1.00 71.00 332 ASP A C 1
ATOM 2669 O O . ASP A 1 332 ? 8.636 -18.827 -23.222 1.00 71.00 332 ASP A O 1
ATOM 2673 N N . PRO A 1 333 ? 6.551 -19.601 -23.526 1.00 54.56 333 PRO A N 1
ATOM 2674 C CA . PRO A 1 333 ? 6.897 -20.990 -23.259 1.00 54.56 333 PRO A CA 1
ATOM 2675 C C . PRO A 1 333 ? 7.601 -21.564 -24.492 1.00 54.56 333 PRO A C 1
ATOM 2677 O O . PRO A 1 333 ? 7.003 -22.279 -25.294 1.00 54.56 333 PRO A O 1
ATOM 2680 N N . ARG A 1 334 ? 8.875 -21.222 -24.694 1.00 47.00 334 ARG A N 1
ATOM 2681 C CA . ARG A 1 334 ? 9.691 -21.895 -25.705 1.00 47.00 334 ARG A CA 1
ATOM 2682 C C . ARG A 1 334 ? 9.964 -23.316 -25.226 1.00 47.00 334 ARG A C 1
ATOM 2684 O O . ARG A 1 334 ? 10.635 -23.511 -24.226 1.00 47.00 334 ARG A O 1
ATOM 2691 N N . GLU A 1 335 ? 9.358 -24.257 -25.943 1.00 47.19 335 GLU A N 1
ATOM 2692 C CA . GLU A 1 335 ? 9.561 -25.708 -25.990 1.00 47.19 335 GLU A CA 1
ATOM 2693 C C . GLU A 1 335 ? 10.789 -26.270 -25.239 1.00 47.19 335 GLU A C 1
ATOM 2695 O O . GLU A 1 335 ? 11.782 -26.660 -25.848 1.00 47.19 335 GLU A O 1
ATOM 2700 N N . ASP A 1 336 ? 10.678 -26.475 -23.928 1.00 42.97 336 ASP A N 1
ATOM 2701 C CA . ASP A 1 336 ? 11.567 -27.380 -23.181 1.00 42.97 336 ASP A CA 1
ATOM 2702 C C . ASP A 1 336 ? 11.128 -28.857 -23.356 1.00 42.97 336 ASP A C 1
ATOM 2704 O O . ASP A 1 336 ? 11.011 -29.608 -22.387 1.00 42.97 336 ASP A O 1
ATOM 2708 N N . GLY A 1 337 ? 10.812 -29.296 -24.587 1.00 43.78 337 GLY A N 1
ATOM 2709 C CA . GLY A 1 337 ? 10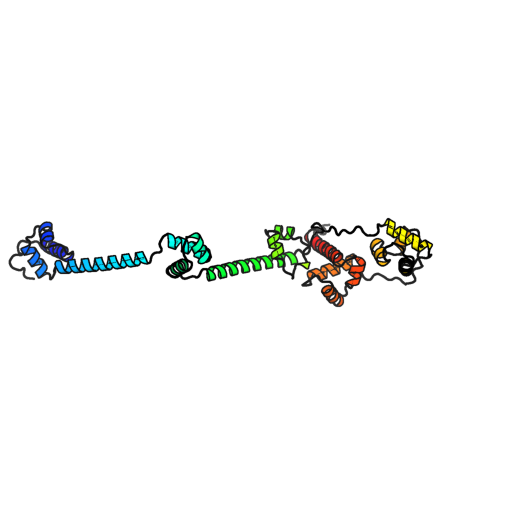.105 -30.574 -24.778 1.00 43.78 337 GLY A CA 1
ATOM 2710 C C . GLY A 1 337 ? 10.129 -31.260 -26.147 1.00 43.78 337 GLY A C 1
ATOM 2711 O O . GLY A 1 337 ? 9.284 -32.120 -26.369 1.00 43.78 337 GLY A O 1
ATOM 2712 N N . ALA A 1 338 ? 11.058 -30.953 -27.057 1.00 38.88 338 ALA A N 1
ATOM 2713 C CA . ALA A 1 338 ? 11.175 -31.675 -28.334 1.00 38.88 338 ALA A CA 1
ATOM 2714 C C . ALA A 1 338 ? 12.603 -32.183 -28.596 1.00 38.88 338 ALA A C 1
ATOM 2716 O O . ALA A 1 338 ? 13.216 -31.883 -29.617 1.00 38.88 338 ALA A O 1
ATOM 2717 N N . THR A 1 339 ? 13.174 -32.956 -27.666 1.00 41.34 339 THR A N 1
ATOM 2718 C CA . THR A 1 339 ? 14.328 -33.826 -27.970 1.00 41.34 339 THR A CA 1
ATOM 2719 C C . THR A 1 339 ? 14.387 -35.045 -27.045 1.00 41.34 339 THR A C 1
ATOM 2721 O O . THR A 1 339 ? 15.377 -35.268 -26.360 1.00 41.34 339 THR A O 1
ATOM 2724 N N . GLN A 1 340 ? 13.328 -35.855 -27.022 1.00 41.69 340 GLN A N 1
ATOM 2725 C CA . GLN A 1 340 ? 13.420 -37.282 -26.688 1.00 41.69 340 GLN A CA 1
ATOM 2726 C C . GLN A 1 340 ? 12.374 -38.040 -27.510 1.00 41.69 340 GLN A C 1
ATOM 2728 O O . GLN A 1 340 ? 11.204 -38.011 -27.163 1.00 41.69 340 GLN A O 1
ATOM 2733 N N . GLU A 1 341 ? 12.820 -38.625 -28.627 1.00 38.91 341 GLU A N 1
ATOM 2734 C CA . GLU A 1 341 ? 12.370 -39.885 -29.254 1.00 38.91 341 GLU A CA 1
ATOM 2735 C C . GLU A 1 341 ? 12.647 -39.856 -30.766 1.00 38.91 341 GLU A C 1
ATOM 2737 O O . GLU A 1 341 ? 11.851 -39.357 -31.562 1.00 38.91 341 GLU A O 1
ATOM 2742 N N . SER A 1 342 ? 13.807 -40.396 -31.154 1.00 37.84 342 SER A N 1
ATOM 2743 C CA . SER A 1 342 ? 14.022 -41.283 -32.313 1.00 37.84 342 SER A CA 1
ATOM 2744 C C . SER A 1 342 ? 15.433 -41.855 -32.263 1.00 37.84 342 SER A C 1
ATOM 2746 O O . SER A 1 342 ? 16.380 -41.048 -32.124 1.00 37.84 342 SER A O 1
#

Foldseek 3Di:
DDDDPPCPPDDPVLLVQLQVCLLVLHDLVRSCVVSVPDSVVSVVSCVVVVRDSVVSVVVVVVVVVVVVVVVVVVVVLDQDPLLVVLLVVLLVLDQLPRSCVVVVHDSVVSVVSCCSHPVDGSVVSVVVVVVVVVVVLVVVLVVLQVVLLVAFLAALVRSCVVSVHDSVSSVVSDDQQRVLRHQDPPPPDPPVPPPPLDDLVLQLVLLLVQLVVDPPDDLVSSQVCCVVVVRPHDHSLVVCLVQVDPVSSCVVSVHHHDDPPDDDPDPPDDLVQLLVLLLVCSSPDSHNDLVSSQVVCVVVVHDRSVRNCSNQVDSVRSSNSSSVVSNCVVPPPDDPDPPDDD